Protein AF-A0A399ICL4-F1 (afdb_monomer_lite)

Foldseek 3Di:
DDDPPPPDPDPDPPQFPDDLLQDKDAAPLCLCPPFAADFLVNVCVLQNFLPDPQLVVQWDAQQDLDLGTATAGQLLSLLSNQLLVVCCVPPVPQSNFKDWPHQADFDADDPDPGTDLSSSSQKTFIDGSNDAFDPFPSIGRNSLNVSSNSLVQLQKGAQSNDADDWDDDPNDTGGPRRGSRMIGHTPLLSVLCVVVVNSRDHDHDDPPSRGRPPPPPPPPPPPPPDDPPDDDDDDDDDDDPDDDDDPPDPDPDDDDDDDDDDDDD

Structure (mmCIF, N/CA/C/O backbone):
data_AF-A0A399ICL4-F1
#
_entry.id   AF-A0A399ICL4-F1
#
loop_
_atom_site.group_PDB
_atom_site.id
_atom_site.type_symbol
_atom_site.label_atom_id
_atom_site.label_alt_id
_atom_site.label_comp_id
_atom_site.label_asym_id
_atom_site.label_entity_id
_atom_site.label_seq_id
_atom_site.pdbx_PDB_ins_code
_atom_site.Cartn_x
_atom_site.Cartn_y
_atom_site.Cartn_z
_atom_site.occupancy
_atom_site.B_iso_or_equiv
_atom_site.auth_seq_id
_atom_site.auth_comp_id
_atom_site.auth_asym_id
_atom_site.auth_atom_id
_atom_site.pdbx_PDB_model_num
ATOM 1 N N . MET A 1 1 ? 13.751 48.075 29.079 1.00 43.97 1 MET A N 1
ATOM 2 C CA . MET A 1 1 ? 14.443 46.770 29.183 1.00 43.97 1 MET A CA 1
ATOM 3 C C . MET A 1 1 ? 13.570 45.730 28.510 1.00 43.97 1 MET A C 1
ATOM 5 O O . MET A 1 1 ? 12.607 45.259 29.100 1.00 43.97 1 MET A O 1
ATOM 9 N N . GLU A 1 2 ? 13.844 45.467 27.240 1.00 40.84 2 GLU A N 1
ATOM 10 C CA . GLU A 1 2 ? 13.031 44.610 26.380 1.00 40.84 2 GLU A CA 1
ATOM 11 C C . GLU A 1 2 ? 13.543 43.170 26.495 1.00 40.84 2 GLU A C 1
ATOM 13 O O . GLU A 1 2 ? 14.713 42.894 26.239 1.00 40.84 2 GLU A O 1
ATOM 18 N N . ARG A 1 3 ? 12.700 42.258 26.994 1.00 44.81 3 ARG A N 1
ATOM 19 C CA . ARG A 1 3 ? 13.047 40.838 27.130 1.00 44.81 3 ARG A CA 1
ATOM 20 C C . ARG A 1 3 ? 12.838 40.154 25.785 1.00 44.81 3 ARG A C 1
ATOM 22 O O . ARG A 1 3 ? 11.722 39.762 25.454 1.00 44.81 3 ARG A O 1
ATOM 29 N N . THR A 1 4 ? 13.920 39.969 25.040 1.00 47.41 4 THR A N 1
ATOM 30 C CA . THR A 1 4 ? 13.951 39.129 23.842 1.00 47.41 4 THR A CA 1
ATOM 31 C C . THR A 1 4 ? 13.579 37.694 24.230 1.00 47.41 4 THR A C 1
ATOM 33 O O . THR A 1 4 ? 14.343 37.000 24.904 1.00 47.41 4 THR A O 1
ATOM 36 N N . ARG A 1 5 ? 12.382 37.234 23.844 1.00 54.84 5 ARG A N 1
ATOM 37 C CA . ARG A 1 5 ? 12.021 35.812 23.918 1.00 54.84 5 ARG A CA 1
ATOM 38 C C . ARG A 1 5 ? 12.867 35.065 22.893 1.00 54.84 5 ARG A C 1
ATOM 40 O O . ARG A 1 5 ? 12.607 35.142 21.698 1.00 54.84 5 ARG A O 1
ATOM 47 N N . ILE A 1 6 ? 13.866 34.333 23.375 1.00 52.41 6 ILE A N 1
ATOM 48 C CA . ILE A 1 6 ? 14.569 33.327 22.583 1.00 52.41 6 ILE A CA 1
ATOM 49 C C . ILE A 1 6 ? 13.566 32.205 22.310 1.00 52.41 6 ILE A C 1
ATOM 51 O O . ILE A 1 6 ? 13.266 31.394 23.187 1.00 52.41 6 ILE A O 1
ATOM 55 N N . VAL A 1 7 ? 13.005 32.188 21.104 1.00 53.09 7 VAL A N 1
ATOM 56 C CA . VAL A 1 7 ? 12.249 31.041 20.600 1.00 53.09 7 VAL A CA 1
ATOM 57 C C . VAL A 1 7 ? 13.288 29.973 20.267 1.00 53.09 7 VAL A C 1
ATOM 59 O O . VAL A 1 7 ? 14.043 30.121 19.309 1.00 53.09 7 VAL A O 1
ATOM 62 N N . ARG A 1 8 ? 13.396 28.932 21.101 1.00 49.88 8 ARG A N 1
ATOM 63 C CA . ARG A 1 8 ? 14.217 27.763 20.762 1.00 49.88 8 ARG A CA 1
ATOM 64 C C . ARG A 1 8 ? 13.593 27.086 19.534 1.00 49.88 8 ARG A C 1
ATOM 66 O O . ARG A 1 8 ? 12.376 26.888 19.549 1.00 49.88 8 ARG A O 1
ATOM 73 N N . PRO A 1 9 ? 14.375 26.729 18.502 1.00 51.12 9 PRO A N 1
ATOM 74 C CA . PRO A 1 9 ? 13.881 25.884 17.425 1.00 51.12 9 PRO A CA 1
ATOM 75 C C . PRO A 1 9 ? 13.349 24.582 18.029 1.00 51.12 9 PRO A C 1
ATOM 77 O O . PRO A 1 9 ? 14.007 23.986 18.883 1.00 51.12 9 PRO A O 1
ATOM 80 N N . LEU A 1 10 ? 12.151 24.168 17.623 1.00 48.88 10 LEU A N 1
ATOM 81 C CA . LEU A 1 10 ? 11.674 22.816 17.891 1.00 48.88 10 LEU A CA 1
ATOM 82 C C . LEU A 1 10 ? 12.638 21.874 17.161 1.00 48.88 10 LEU A C 1
ATOM 84 O O . LEU A 1 10 ? 12.725 21.941 15.937 1.00 48.88 10 LEU A O 1
ATOM 88 N N . GLU A 1 11 ? 13.404 21.063 17.895 1.00 46.88 11 GLU A N 1
ATOM 89 C CA . GLU A 1 11 ? 14.187 19.986 17.288 1.00 46.88 11 GLU A CA 1
ATOM 90 C C . GLU A 1 11 ? 13.222 19.094 16.506 1.00 46.88 11 GLU A C 1
ATOM 92 O O . GLU A 1 11 ? 12.320 18.480 17.083 1.00 46.88 11 GLU A O 1
ATOM 97 N N . GLU A 1 12 ? 13.384 19.047 15.182 1.00 53.31 12 GLU A N 1
ATOM 98 C CA . GLU A 1 12 ? 12.756 18.001 14.389 1.00 53.31 12 GLU A CA 1
ATOM 99 C C . GLU A 1 12 ? 13.241 16.656 14.945 1.00 53.31 12 GLU A C 1
ATOM 101 O O . GLU A 1 12 ? 14.452 16.475 15.116 1.00 53.31 12 GLU A O 1
ATOM 106 N N . PRO A 1 13 ? 12.338 15.712 15.263 1.00 54.34 13 PRO A N 1
ATOM 107 C CA . PRO A 1 13 ? 12.756 14.411 15.753 1.00 54.34 13 PRO A CA 1
ATOM 108 C C . PRO A 1 13 ? 13.691 13.778 14.720 1.00 54.34 13 PRO A C 1
ATOM 110 O O . PRO A 1 13 ? 13.308 13.576 13.565 1.00 54.34 13 PRO A O 1
ATOM 113 N N . GLN A 1 14 ? 14.932 13.495 15.133 1.00 53.81 14 GLN A N 1
ATOM 114 C CA . GLN A 1 14 ? 15.906 12.814 14.287 1.00 53.81 14 GLN A CA 1
ATOM 115 C C . GLN A 1 14 ? 15.281 11.530 13.741 1.00 53.81 14 GLN A C 1
ATOM 117 O O . GLN A 1 14 ? 14.678 10.755 14.489 1.00 53.81 14 GLN A O 1
ATOM 122 N N . ALA A 1 15 ? 15.419 11.314 12.429 1.00 58.03 15 ALA A N 1
ATOM 123 C CA . ALA A 1 15 ? 14.984 10.075 11.803 1.00 58.03 15 ALA A CA 1
ATOM 124 C C . ALA A 1 15 ? 15.575 8.886 12.582 1.00 58.03 15 ALA A C 1
ATOM 126 O O . ALA A 1 15 ? 16.759 8.932 12.936 1.00 58.03 15 ALA A O 1
ATOM 127 N N . PRO A 1 16 ? 14.780 7.843 12.876 1.00 64.75 16 PRO A N 1
ATOM 128 C CA . PRO A 1 16 ? 15.287 6.689 13.602 1.00 64.75 16 PRO A CA 1
ATOM 129 C C . PRO A 1 16 ? 16.512 6.128 12.876 1.00 64.75 16 PRO A C 1
ATOM 131 O O . PRO A 1 16 ? 16.547 6.065 11.645 1.00 64.75 16 PRO A O 1
ATOM 134 N N . ALA A 1 17 ? 17.531 5.733 13.640 1.00 80.38 17 ALA A N 1
ATOM 135 C CA . ALA A 1 17 ? 18.711 5.102 13.068 1.00 80.38 17 ALA A CA 1
ATOM 136 C C . ALA A 1 17 ? 18.296 3.885 12.222 1.00 80.38 17 ALA A C 1
ATOM 138 O O . ALA A 1 17 ? 17.437 3.092 12.633 1.00 80.38 17 ALA A O 1
ATOM 139 N N . LYS A 1 18 ? 18.920 3.746 11.044 1.00 87.12 18 LYS A N 1
ATOM 140 C CA . LYS A 1 18 ? 18.673 2.625 10.129 1.00 87.12 18 LYS A CA 1
ATOM 141 C C . LYS A 1 18 ? 18.812 1.297 10.871 1.00 87.12 18 LYS A C 1
ATOM 143 O O . LYS A 1 18 ? 19.756 1.099 11.633 1.00 87.12 18 LYS A O 1
ATOM 148 N N . SER A 1 19 ? 17.889 0.383 10.611 1.00 92.38 19 SER A N 1
ATOM 149 C CA . SER A 1 19 ? 17.899 -0.980 11.143 1.00 92.38 19 SER A CA 1
ATOM 150 C C . SER A 1 19 ? 18.002 -2.034 10.058 1.00 92.38 19 SER A C 1
ATOM 152 O O . SER A 1 19 ? 17.981 -1.717 8.870 1.00 92.38 19 SER A O 1
ATOM 154 N N . LYS A 1 20 ? 17.992 -3.304 10.482 1.00 95.88 20 LYS A N 1
ATOM 155 C CA . LYS A 1 20 ? 17.847 -4.462 9.592 1.00 95.88 20 LYS A CA 1
ATOM 156 C C . LYS A 1 20 ? 16.659 -4.340 8.630 1.00 95.88 20 LYS A C 1
ATOM 158 O O . LYS A 1 20 ? 16.715 -4.847 7.520 1.00 95.88 20 LYS A O 1
ATOM 163 N N . TYR A 1 21 ? 15.578 -3.648 9.013 1.00 96.88 21 TYR A N 1
ATOM 164 C CA . TYR A 1 21 ? 14.407 -3.502 8.141 1.00 96.88 21 TYR A CA 1
ATOM 165 C C . TYR A 1 21 ? 14.647 -2.563 6.953 1.00 96.88 21 TYR A C 1
ATOM 167 O O . TYR A 1 21 ? 13.868 -2.595 6.001 1.00 96.88 21 TYR A O 1
ATOM 175 N N . SER A 1 22 ? 15.712 -1.761 7.004 1.00 95.75 22 SER A N 1
ATOM 176 C CA . SER A 1 22 ? 16.161 -0.888 5.919 1.00 95.75 22 SER A CA 1
ATOM 177 C C . SER A 1 22 ? 17.197 -1.551 4.998 1.00 95.75 22 SER A C 1
ATOM 179 O O . SER A 1 22 ? 17.727 -0.898 4.099 1.00 95.75 22 SER A O 1
ATOM 181 N N . GLU A 1 23 ? 17.526 -2.826 5.213 1.00 95.50 23 GLU A N 1
ATOM 182 C CA . GLU A 1 23 ? 18.404 -3.580 4.318 1.00 95.50 23 GLU A CA 1
ATOM 183 C C . GLU A 1 23 ? 17.667 -3.955 3.030 1.00 95.50 23 GLU A C 1
ATOM 185 O O . GLU A 1 23 ? 16.487 -4.302 3.060 1.00 95.50 23 GLU A O 1
ATOM 190 N N . LEU A 1 24 ? 18.364 -3.893 1.894 1.00 95.25 24 LEU A N 1
ATOM 191 C CA . LEU A 1 24 ? 17.805 -4.277 0.600 1.00 95.25 24 LEU A CA 1
ATOM 192 C C . LEU A 1 24 ? 17.853 -5.795 0.428 1.00 95.25 24 LEU A C 1
ATOM 194 O O . LEU A 1 24 ? 18.925 -6.398 0.473 1.00 95.25 24 LEU A O 1
ATOM 198 N N . VAL A 1 25 ? 16.702 -6.394 0.144 1.00 95.62 25 VAL A N 1
ATOM 199 C CA . VAL A 1 25 ? 16.561 -7.824 -0.150 1.00 95.62 25 VAL A CA 1
ATOM 200 C C . VAL A 1 25 ? 15.820 -8.021 -1.467 1.00 95.62 25 VAL A C 1
ATOM 202 O O . VAL A 1 25 ? 15.141 -7.112 -1.944 1.00 95.62 25 VAL A O 1
ATOM 205 N N . ASP A 1 26 ? 15.964 -9.195 -2.076 1.00 93.25 26 ASP A N 1
ATOM 206 C CA . ASP A 1 26 ? 15.297 -9.486 -3.345 1.00 93.25 26 ASP A CA 1
ATOM 207 C C . ASP A 1 26 ? 13.771 -9.500 -3.179 1.00 93.25 26 ASP A C 1
ATOM 209 O O . ASP A 1 26 ? 13.231 -9.893 -2.144 1.00 93.25 26 ASP A O 1
ATOM 213 N N . ILE A 1 27 ? 13.070 -9.038 -4.209 1.00 91.31 27 ILE A N 1
ATOM 214 C CA . ILE A 1 27 ? 11.608 -8.999 -4.227 1.00 91.31 27 ILE A CA 1
ATOM 215 C C . ILE A 1 27 ? 11.050 -10.383 -4.562 1.00 91.31 27 ILE A C 1
ATOM 217 O O . ILE A 1 27 ? 11.389 -10.959 -5.600 1.00 91.31 27 ILE A O 1
ATOM 221 N N . ASP A 1 28 ? 10.088 -10.863 -3.770 1.00 86.75 28 ASP A N 1
ATOM 222 C CA . ASP A 1 28 ? 9.237 -11.976 -4.195 1.00 86.75 28 ASP A CA 1
ATOM 223 C C . ASP A 1 28 ? 8.270 -11.509 -5.296 1.00 86.75 28 ASP A C 1
ATOM 225 O O . ASP A 1 28 ? 7.218 -10.914 -5.045 1.00 86.75 28 ASP A O 1
ATOM 229 N N . LYS A 1 29 ? 8.615 -11.798 -6.553 1.00 84.69 29 LYS A N 1
ATOM 230 C CA . LYS A 1 29 ? 7.806 -11.420 -7.722 1.00 84.69 29 LYS A CA 1
ATOM 231 C C . LYS A 1 29 ? 6.469 -12.172 -7.806 1.00 84.69 29 LYS A C 1
ATOM 233 O O . LYS A 1 29 ? 5.616 -11.791 -8.603 1.00 84.69 29 LYS A O 1
ATOM 238 N N . THR A 1 30 ? 6.246 -13.196 -6.980 1.00 87.88 30 THR A N 1
ATOM 239 C CA . THR A 1 30 ? 4.958 -13.900 -6.889 1.00 87.88 30 THR A CA 1
ATOM 240 C C . THR A 1 30 ? 3.976 -13.240 -5.919 1.00 87.88 30 THR A C 1
ATOM 242 O O . THR A 1 30 ? 2.808 -13.631 -5.898 1.00 87.88 30 THR A O 1
ATOM 245 N N . SER A 1 31 ? 4.391 -12.186 -5.202 1.00 89.75 31 SER A N 1
ATOM 246 C CA . SER A 1 31 ? 3.594 -11.489 -4.174 1.00 89.75 31 SER A CA 1
ATOM 247 C C . SER A 1 31 ? 2.226 -10.986 -4.642 1.00 89.75 31 SER A C 1
ATOM 249 O O . SER A 1 31 ? 1.333 -10.796 -3.829 1.00 89.75 31 SER A O 1
ATOM 251 N N . ASN A 1 32 ? 2.033 -10.774 -5.946 1.00 93.69 32 ASN A N 1
ATOM 252 C CA . ASN A 1 32 ? 0.769 -10.304 -6.521 1.00 93.69 32 ASN A CA 1
ATOM 253 C C . ASN A 1 32 ? -0.155 -11.433 -7.016 1.00 93.69 32 ASN A C 1
ATOM 255 O O . ASN A 1 32 ? -1.210 -11.164 -7.596 1.00 93.69 32 ASN A O 1
ATOM 259 N N . SER A 1 33 ? 0.215 -12.699 -6.810 1.00 92.44 33 SER A N 1
ATOM 260 C CA . SER A 1 33 ? -0.541 -13.855 -7.303 1.00 92.44 33 SER A CA 1
ATOM 261 C C . SER A 1 33 ? -2.007 -13.808 -6.861 1.00 92.44 33 SER A C 1
ATOM 263 O O . SER A 1 33 ? -2.320 -13.646 -5.684 1.00 92.44 33 SER A O 1
ATOM 265 N N . GLY A 1 34 ? -2.928 -13.946 -7.818 1.00 92.00 34 GLY A N 1
ATOM 266 C CA . GLY A 1 34 ? -4.376 -13.932 -7.570 1.00 92.00 34 GLY A CA 1
ATOM 267 C C . GLY A 1 34 ? -5.022 -12.542 -7.484 1.00 92.00 34 GLY A C 1
ATOM 268 O O . GLY A 1 34 ? -6.249 -12.450 -7.566 1.00 92.00 34 GLY A O 1
ATOM 269 N N . LEU A 1 35 ? -4.239 -11.463 -7.400 1.00 93.88 35 LEU A N 1
ATOM 270 C CA . LEU A 1 35 ? -4.734 -10.089 -7.472 1.00 93.88 35 LEU A CA 1
ATOM 271 C C . LEU A 1 35 ? -4.499 -9.497 -8.864 1.00 93.88 35 LEU A C 1
ATOM 273 O O . LEU A 1 35 ? -3.597 -9.896 -9.599 1.00 93.88 35 LEU A O 1
ATOM 277 N N . LYS A 1 36 ? -5.337 -8.533 -9.247 1.00 94.38 36 LYS A N 1
ATOM 278 C CA . LYS A 1 36 ? -5.193 -7.783 -10.500 1.00 94.38 36 LYS A CA 1
ATOM 279 C C . LYS A 1 36 ? -4.990 -6.303 -10.202 1.00 94.38 36 LYS A C 1
ATOM 281 O O . LYS A 1 36 ? -5.736 -5.739 -9.399 1.00 94.38 36 LYS A O 1
ATOM 286 N N . ASN A 1 37 ? -4.054 -5.675 -10.913 1.00 93.31 37 ASN A N 1
ATOM 287 C CA . ASN A 1 37 ? -3.904 -4.220 -10.943 1.00 93.31 37 ASN A CA 1
ATOM 288 C C . ASN A 1 37 ? -5.223 -3.544 -11.374 1.00 93.31 37 ASN A C 1
ATOM 290 O O . ASN A 1 37 ? -5.958 -4.052 -12.236 1.00 93.31 37 ASN A O 1
ATOM 294 N N . ALA A 1 38 ? -5.534 -2.409 -10.749 1.00 94.62 38 ALA A N 1
ATOM 295 C CA . ALA A 1 38 ? -6.686 -1.582 -11.080 1.00 94.62 38 ALA A CA 1
ATOM 296 C C . ALA A 1 38 ? -6.241 -0.387 -11.940 1.00 94.62 38 ALA A C 1
ATOM 298 O O . ALA A 1 38 ? -5.742 0.594 -11.396 1.00 94.62 38 ALA A O 1
ATOM 299 N N . PRO A 1 39 ? -6.458 -0.395 -13.268 1.00 93.00 39 PRO A N 1
ATOM 300 C CA . PRO A 1 39 ? -6.055 0.741 -14.085 1.00 93.00 39 PRO A CA 1
ATOM 301 C C . PRO A 1 39 ? -6.859 1.988 -13.697 1.00 93.00 39 PRO A C 1
ATOM 303 O O . PRO A 1 39 ? -8.060 1.905 -13.428 1.00 93.00 39 PRO A O 1
ATOM 306 N N . ALA A 1 40 ? -6.234 3.165 -13.741 1.00 93.56 40 ALA A N 1
ATOM 307 C CA . ALA A 1 40 ? -6.880 4.424 -13.359 1.00 93.56 40 ALA A CA 1
ATOM 308 C C . ALA A 1 40 ? -8.191 4.693 -14.123 1.00 93.56 40 ALA A C 1
ATOM 310 O O . ALA A 1 40 ? -9.144 5.222 -13.559 1.00 93.56 40 ALA A O 1
ATOM 311 N N . SER A 1 41 ? -8.287 4.266 -15.387 1.00 95.12 41 SER A N 1
ATOM 312 C CA . SER A 1 41 ? -9.515 4.370 -16.187 1.00 95.12 41 SER A CA 1
ATOM 313 C C . SER A 1 41 ? -10.677 3.543 -15.624 1.00 95.12 41 SER A C 1
ATOM 315 O O . SER A 1 41 ? -11.832 3.952 -15.729 1.00 95.12 41 SER A O 1
ATOM 317 N N . PHE A 1 42 ? -10.393 2.395 -15.003 1.00 96.44 42 PHE A N 1
ATOM 318 C CA . PHE A 1 42 ? -11.390 1.602 -14.288 1.00 96.44 42 PHE A CA 1
ATOM 319 C C . PHE A 1 42 ? -11.838 2.322 -13.014 1.00 96.44 42 PHE A C 1
ATOM 321 O O . PHE A 1 42 ? -13.039 2.472 -12.804 1.00 96.44 42 PHE A O 1
ATOM 328 N N . VAL A 1 43 ? -10.893 2.824 -12.212 1.00 96.69 43 VAL A N 1
ATOM 329 C CA . VAL A 1 43 ? -11.198 3.559 -10.972 1.00 96.69 43 VAL A CA 1
ATOM 330 C C . VAL A 1 43 ? -12.018 4.813 -11.269 1.00 96.69 43 VAL A C 1
ATOM 332 O O . VAL A 1 43 ? -13.009 5.071 -10.597 1.00 96.69 43 VAL A O 1
ATOM 335 N N . HIS A 1 44 ? -11.679 5.542 -12.330 1.00 95.38 44 HIS A N 1
ATOM 336 C CA . HIS A 1 44 ? -12.426 6.718 -12.758 1.00 95.38 44 HIS A CA 1
ATOM 337 C C . HIS A 1 44 ? -13.866 6.381 -13.170 1.00 95.38 44 HIS A C 1
ATOM 339 O O . HIS A 1 44 ? -14.783 7.133 -12.857 1.00 95.38 44 HIS A O 1
ATOM 345 N N . LYS A 1 45 ? -14.102 5.254 -13.856 1.00 96.50 45 LYS A N 1
ATOM 346 C CA . LYS A 1 45 ? -15.469 4.793 -14.166 1.00 96.50 45 LYS A CA 1
ATOM 347 C C . LYS A 1 45 ? -16.231 4.377 -12.908 1.00 96.50 45 LYS A C 1
ATOM 349 O O . LYS A 1 45 ? -17.433 4.592 -12.831 1.00 96.50 45 LYS A O 1
ATOM 354 N N . LEU A 1 46 ? -15.531 3.779 -11.946 1.00 96.19 46 LEU A N 1
ATOM 355 C CA . LEU A 1 46 ? -16.121 3.252 -10.722 1.00 96.19 46 LEU A CA 1
ATOM 356 C C . LEU A 1 46 ? -16.452 4.344 -9.701 1.00 96.19 46 LEU A C 1
ATOM 358 O O . LEU A 1 46 ? -17.481 4.258 -9.047 1.00 96.19 46 LEU A O 1
ATOM 362 N N . LEU A 1 47 ? -15.578 5.331 -9.514 1.00 95.06 47 LEU A N 1
ATOM 363 C CA . LEU A 1 47 ? -15.678 6.339 -8.452 1.00 95.06 47 LEU A CA 1
ATOM 364 C C . LEU A 1 47 ? -15.958 7.752 -8.975 1.00 95.06 47 LEU A C 1
ATOM 366 O O . LEU A 1 47 ? -16.340 8.616 -8.194 1.00 95.06 47 LEU A O 1
ATOM 370 N N . GLY A 1 48 ? -15.758 7.995 -10.270 1.00 95.06 48 GLY A N 1
ATOM 371 C CA . GLY A 1 48 ? -15.726 9.337 -10.841 1.00 95.06 48 GLY A CA 1
ATOM 372 C C . GLY A 1 48 ? -14.366 10.033 -10.668 1.00 95.06 48 GLY A C 1
ATOM 373 O O . GLY A 1 48 ? -13.388 9.416 -10.220 1.00 95.06 48 GLY A O 1
ATOM 374 N N . PRO A 1 49 ? -14.280 11.326 -11.034 1.00 94.31 49 PRO A N 1
ATOM 375 C CA . PRO A 1 49 ? -13.056 12.112 -10.907 1.00 94.31 49 PRO A CA 1
ATOM 376 C C . PRO A 1 49 ? -12.583 12.208 -9.446 1.00 94.31 49 PRO A C 1
ATOM 378 O O . PRO A 1 49 ? -13.411 12.396 -8.551 1.00 94.31 49 PRO A O 1
ATOM 381 N N . PRO A 1 50 ? -11.266 12.163 -9.171 1.00 93.31 50 PRO A N 1
ATOM 382 C CA . PRO A 1 50 ? -10.729 12.180 -7.803 1.00 93.31 50 PRO A CA 1
ATOM 383 C C . PRO A 1 50 ? -10.990 13.492 -7.041 1.00 93.31 50 PRO A C 1
ATOM 385 O O . PRO A 1 50 ? -10.902 13.532 -5.812 1.00 93.31 50 PRO A O 1
ATOM 388 N N . THR A 1 51 ? -11.292 14.569 -7.768 1.00 92.94 51 THR A N 1
ATOM 389 C CA . THR A 1 51 ? -11.631 15.901 -7.246 1.00 92.94 51 THR A CA 1
ATOM 390 C C . THR A 1 51 ? -13.136 16.164 -7.200 1.00 92.94 51 THR A C 1
ATOM 392 O O . THR A 1 51 ? -13.548 17.248 -6.795 1.00 92.94 51 THR A O 1
ATOM 395 N N . SER A 1 52 ? -13.961 15.198 -7.615 1.00 94.44 52 SER A N 1
ATOM 396 C CA . SER A 1 52 ? -15.417 15.324 -7.540 1.00 94.44 52 SER A CA 1
ATOM 397 C C . SER A 1 52 ? -15.879 15.467 -6.089 1.00 94.44 52 SER A C 1
ATOM 399 O O . SER A 1 52 ? -15.256 14.940 -5.158 1.00 94.44 52 SER A O 1
ATOM 401 N N . LYS A 1 53 ? -16.993 16.176 -5.885 1.00 94.88 53 LYS A N 1
ATOM 402 C CA . LYS A 1 53 ? -17.573 16.380 -4.552 1.00 94.88 53 LYS A CA 1
ATOM 403 C C . LYS A 1 53 ? -17.938 15.041 -3.909 1.00 94.88 53 LYS A C 1
ATOM 405 O O . LYS A 1 53 ? -17.788 14.875 -2.704 1.00 94.88 53 LYS A O 1
ATOM 410 N N . GLU A 1 54 ? -18.366 14.079 -4.716 1.00 93.38 54 GLU A N 1
ATOM 411 C CA . GLU A 1 54 ? -18.710 12.720 -4.319 1.00 93.38 54 GLU A CA 1
ATOM 412 C C . GLU A 1 54 ? -17.500 12.000 -3.705 1.00 93.38 54 GLU A C 1
ATOM 414 O O . GLU A 1 54 ? -17.591 11.501 -2.582 1.00 93.38 54 GLU A O 1
ATOM 419 N N . VAL A 1 55 ? -16.349 12.005 -4.389 1.00 94.38 55 VAL A N 1
ATOM 420 C CA . VAL A 1 55 ? -15.113 11.378 -3.886 1.00 94.38 55 VAL A CA 1
ATOM 421 C C . VAL A 1 55 ? -14.567 12.119 -2.665 1.00 94.38 55 VAL A C 1
ATOM 423 O O . VAL A 1 55 ? -14.183 11.484 -1.681 1.00 94.38 55 VAL A O 1
ATOM 426 N N . LEU A 1 56 ? -14.569 13.454 -2.682 1.00 94.75 56 LEU A N 1
ATOM 427 C CA . LEU A 1 56 ? -14.113 14.261 -1.545 1.00 94.75 56 LEU A CA 1
ATOM 428 C C . LEU A 1 56 ? -14.976 14.032 -0.300 1.00 94.75 56 LEU A C 1
ATOM 430 O O . LEU A 1 56 ? -14.444 13.882 0.795 1.00 94.75 56 LEU A O 1
ATOM 434 N N . ASN A 1 57 ? -16.295 13.907 -0.460 1.00 95.00 57 ASN A N 1
ATOM 435 C CA . ASN A 1 57 ? -17.196 13.582 0.643 1.00 95.00 57 ASN A CA 1
ATOM 436 C C . ASN A 1 57 ? -16.892 12.210 1.259 1.00 95.00 57 ASN A C 1
ATOM 438 O O . ASN A 1 57 ? -17.119 12.022 2.454 1.00 95.00 57 ASN A O 1
ATOM 442 N N . LEU A 1 58 ? -16.397 11.260 0.469 1.00 95.44 58 LEU A N 1
ATOM 443 C CA . LEU A 1 58 ? -16.027 9.912 0.910 1.00 95.44 58 LEU A CA 1
ATOM 444 C C . LEU A 1 58 ? -14.560 9.798 1.351 1.00 95.44 58 LEU A C 1
ATOM 446 O O . LEU A 1 58 ? -14.121 8.714 1.742 1.00 95.44 58 LEU A O 1
ATOM 450 N N . THR A 1 59 ? -13.813 10.901 1.312 1.00 95.50 59 THR A N 1
ATOM 451 C CA . THR A 1 59 ? -12.439 10.970 1.801 1.00 95.50 59 THR A CA 1
ATOM 452 C C . THR A 1 59 ? -12.447 11.281 3.298 1.00 95.50 59 THR A C 1
ATOM 454 O O . THR A 1 59 ? -13.021 12.273 3.743 1.00 95.50 59 THR A O 1
ATOM 457 N N . HIS A 1 60 ? -11.802 10.424 4.083 1.00 94.81 60 HIS A N 1
ATOM 458 C CA . HIS A 1 60 ? -11.438 10.691 5.463 1.00 94.81 60 HIS A CA 1
ATOM 459 C C . HIS A 1 60 ? -10.070 11.369 5.474 1.00 94.81 60 HIS A C 1
ATOM 461 O O . HIS A 1 60 ? -9.054 10.740 5.182 1.00 94.81 60 HIS A O 1
ATOM 467 N N . PHE A 1 61 ? -10.055 12.655 5.813 1.00 94.94 61 PHE A N 1
ATOM 468 C CA . PHE A 1 61 ? -8.820 13.412 5.994 1.00 94.94 61 PHE A CA 1
ATOM 469 C C . PHE A 1 61 ? -8.223 13.122 7.371 1.00 94.94 61 PHE A C 1
ATOM 471 O O . PHE A 1 61 ? -8.969 13.013 8.347 1.00 94.94 61 PHE A O 1
ATOM 478 N N . SER A 1 62 ? -6.903 12.962 7.436 1.00 96.31 62 SER A N 1
ATOM 479 C CA . SER A 1 62 ? -6.128 12.648 8.638 1.00 96.31 62 SER A CA 1
ATOM 480 C C . SER A 1 62 ? -6.695 11.472 9.449 1.00 96.31 62 SER A C 1
ATOM 482 O O . SER A 1 62 ? -6.811 11.536 10.673 1.00 96.31 62 SER A O 1
ATOM 484 N N . ALA A 1 63 ? -7.072 10.391 8.768 1.00 96.44 63 ALA A N 1
ATOM 485 C CA . ALA A 1 63 ? -7.512 9.157 9.399 1.00 96.44 63 ALA A CA 1
ATOM 486 C C . ALA A 1 63 ? -6.353 8.482 10.141 1.00 96.44 63 ALA A C 1
ATOM 488 O O . ALA A 1 63 ? -5.343 8.151 9.522 1.00 96.44 63 ALA A O 1
ATOM 489 N N . ASP A 1 64 ? -6.526 8.212 11.432 1.00 96.94 64 ASP A N 1
ATOM 490 C CA . ASP A 1 64 ? -5.583 7.405 12.207 1.00 96.94 64 ASP A CA 1
ATOM 491 C C . ASP A 1 64 ? -5.648 5.939 11.756 1.00 96.94 64 ASP A C 1
ATOM 493 O O . ASP A 1 64 ? -6.712 5.300 11.794 1.00 96.94 64 ASP A O 1
ATOM 497 N N . VAL A 1 65 ? -4.511 5.411 11.304 1.00 96.81 65 VAL A N 1
ATOM 498 C CA . VAL A 1 65 ? -4.341 4.008 10.902 1.00 96.81 65 VAL A CA 1
ATOM 499 C C . VAL A 1 65 ? -3.319 3.272 11.768 1.00 96.81 65 VAL A C 1
ATOM 501 O O . VAL A 1 65 ? -2.926 2.157 11.435 1.00 96.81 65 VAL A O 1
ATOM 504 N N . GLY A 1 66 ? -2.915 3.863 12.892 1.00 96.56 66 GLY A N 1
ATOM 505 C CA . GLY A 1 66 ? -2.012 3.285 13.872 1.00 96.56 66 GLY A CA 1
ATOM 506 C C . GLY A 1 66 ? -0.685 4.043 13.969 1.00 96.56 66 GLY A C 1
ATOM 507 O O . GLY A 1 66 ? -0.539 4.881 14.854 1.00 96.56 66 GLY A O 1
ATOM 508 N N . PRO A 1 67 ? 0.330 3.723 13.146 1.00 96.25 67 PRO A N 1
ATOM 509 C CA . PRO A 1 67 ? 1.655 4.335 13.266 1.00 96.25 67 PRO A CA 1
ATOM 510 C C . PRO A 1 67 ? 1.726 5.746 12.655 1.00 96.25 67 PRO A C 1
ATOM 512 O O . PRO A 1 67 ? 2.692 6.469 12.883 1.00 96.25 67 PRO A O 1
ATOM 515 N N . PHE A 1 68 ? 0.722 6.141 11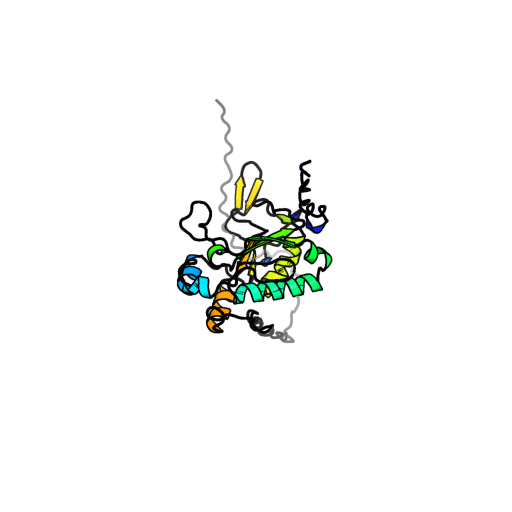.871 1.00 97.31 68 PHE A N 1
ATOM 516 C CA . PHE A 1 68 ? 0.622 7.445 11.218 1.00 97.31 68 PHE A CA 1
ATOM 517 C C . PHE A 1 68 ? -0.830 7.739 10.810 1.00 97.31 68 PHE A C 1
ATOM 519 O O . PHE A 1 68 ? -1.696 6.863 10.869 1.00 97.31 68 PHE A O 1
ATOM 526 N N . ASN A 1 69 ? -1.077 8.971 10.356 1.00 97.81 69 ASN A N 1
ATOM 527 C CA . ASN A 1 69 ? -2.363 9.407 9.812 1.00 97.81 69 ASN A CA 1
ATOM 528 C C . ASN A 1 69 ? -2.334 9.431 8.280 1.00 97.81 69 ASN A C 1
ATOM 530 O O . ASN A 1 69 ? -1.298 9.713 7.685 1.00 97.81 69 ASN A O 1
ATOM 534 N N . VAL A 1 70 ? -3.476 9.200 7.632 1.00 97.38 70 VAL A N 1
ATOM 535 C CA . VAL A 1 70 ? -3.596 9.220 6.166 1.00 97.38 70 VAL A CA 1
ATOM 536 C C . VAL A 1 70 ? -4.832 9.971 5.687 1.00 97.38 70 VAL A C 1
ATOM 538 O O . VAL A 1 70 ? -5.888 9.924 6.309 1.00 97.38 70 VAL A O 1
ATOM 541 N N . ASP A 1 71 ? -4.724 10.592 4.518 1.00 97.62 71 ASP A N 1
ATOM 542 C CA . ASP A 1 71 ? -5.884 11.018 3.738 1.00 97.62 71 ASP A CA 1
ATOM 543 C C . ASP A 1 71 ? -6.265 9.883 2.784 1.00 97.62 71 ASP A C 1
ATOM 545 O O . ASP A 1 71 ? -5.439 9.454 1.975 1.00 97.62 71 ASP A O 1
ATOM 549 N N . ALA A 1 72 ? -7.492 9.371 2.879 1.00 97.00 72 ALA A N 1
ATOM 550 C CA . ALA A 1 72 ? -7.906 8.168 2.151 1.00 97.00 72 ALA A CA 1
ATOM 551 C C . ALA A 1 72 ? -9.425 8.064 2.001 1.00 97.00 72 ALA A C 1
ATOM 553 O O . ALA A 1 72 ? -10.161 8.680 2.765 1.00 97.00 72 ALA A O 1
ATOM 554 N N . LEU A 1 73 ? -9.927 7.225 1.086 1.00 96.62 73 LEU A N 1
ATOM 555 C CA . LEU A 1 73 ? -11.334 6.806 1.184 1.00 96.62 73 LEU A CA 1
ATOM 556 C C . LEU A 1 73 ? -11.571 6.108 2.524 1.00 96.62 73 LEU A C 1
ATOM 558 O O . LEU A 1 73 ? -10.719 5.333 2.957 1.00 96.62 73 LEU A O 1
ATOM 562 N N . TYR A 1 74 ? -12.745 6.297 3.138 1.00 96.38 74 TYR A N 1
ATOM 563 C CA . TYR A 1 74 ? -13.075 5.644 4.417 1.00 96.38 74 TYR A CA 1
ATOM 564 C C . TYR A 1 74 ? -12.778 4.140 4.399 1.00 96.38 74 TYR A C 1
ATOM 566 O O . TYR A 1 74 ? -12.104 3.626 5.287 1.00 96.38 74 TYR A O 1
ATOM 574 N N . VAL A 1 75 ? -13.231 3.427 3.370 1.00 96.50 75 VAL A N 1
ATOM 575 C CA . VAL A 1 75 ? -13.010 1.977 3.240 1.00 96.50 75 VAL A CA 1
ATOM 576 C C . VAL A 1 75 ? -11.524 1.608 3.136 1.00 96.50 75 VAL A C 1
ATOM 578 O O . VAL A 1 75 ? -11.087 0.659 3.783 1.00 96.50 75 VAL A O 1
ATOM 581 N N . ALA A 1 76 ? -10.726 2.406 2.422 1.00 97.00 76 ALA A N 1
ATOM 582 C CA . ALA A 1 76 ? -9.288 2.193 2.305 1.00 97.00 76 ALA A CA 1
ATOM 583 C C . ALA A 1 76 ? -8.563 2.490 3.627 1.00 97.00 76 ALA A C 1
ATOM 585 O O . ALA A 1 76 ? -7.735 1.690 4.047 1.00 97.00 76 ALA A O 1
ATOM 586 N N . ALA A 1 77 ? -8.925 3.570 4.331 1.00 97.00 77 ALA A N 1
ATOM 587 C CA . ALA A 1 77 ? -8.378 3.892 5.652 1.00 97.00 77 ALA A CA 1
ATOM 588 C C . ALA A 1 77 ? -8.629 2.764 6.664 1.00 97.00 77 ALA A C 1
ATOM 590 O O . ALA A 1 77 ? -7.732 2.380 7.410 1.00 97.00 77 ALA A O 1
ATOM 591 N N . ASN A 1 78 ? -9.839 2.193 6.671 1.00 96.62 78 ASN A N 1
ATOM 592 C CA . ASN A 1 78 ? -10.143 1.051 7.533 1.00 96.62 78 ASN A CA 1
ATOM 593 C C . ASN A 1 78 ? -9.314 -0.186 7.160 1.00 96.62 78 ASN A C 1
ATOM 595 O O . ASN A 1 78 ? -8.793 -0.847 8.051 1.00 96.62 78 ASN A O 1
ATOM 599 N N . SER A 1 79 ? -9.136 -0.460 5.865 1.00 97.00 79 SER A N 1
ATOM 600 C CA . SER A 1 79 ? -8.310 -1.583 5.411 1.00 97.00 79 SER A CA 1
ATOM 601 C C . SER A 1 79 ? -6.844 -1.415 5.825 1.00 97.00 79 SER A C 1
ATOM 603 O O . SER A 1 79 ? -6.255 -2.354 6.354 1.00 97.00 79 SER A O 1
ATOM 605 N N . VAL A 1 80 ? -6.270 -0.213 5.685 1.00 97.38 80 VAL A N 1
ATOM 606 C CA . VAL A 1 80 ? -4.905 0.070 6.163 1.00 97.38 80 VAL A CA 1
ATOM 607 C C . VAL A 1 80 ? -4.814 -0.087 7.680 1.00 97.38 80 VAL A C 1
ATOM 609 O O . VAL A 1 80 ? -3.842 -0.653 8.163 1.00 97.38 80 VAL A O 1
ATOM 612 N N . ARG A 1 81 ? -5.829 0.333 8.446 1.00 96.94 81 ARG A N 1
ATOM 613 C CA . ARG A 1 81 ? -5.846 0.134 9.904 1.00 96.94 81 ARG A CA 1
ATOM 614 C C . ARG A 1 81 ? -5.797 -1.346 10.291 1.00 96.94 81 ARG A C 1
ATOM 616 O O . ARG A 1 81 ? -5.076 -1.700 11.218 1.00 96.94 81 ARG A O 1
ATOM 623 N N . GLU A 1 82 ? -6.524 -2.211 9.583 1.00 96.25 82 GLU A N 1
ATOM 624 C CA . GLU A 1 82 ? -6.454 -3.662 9.803 1.00 96.25 82 GLU A CA 1
ATOM 625 C C . GLU A 1 82 ? -5.075 -4.229 9.448 1.00 96.25 82 GLU A C 1
ATOM 627 O O . GLU A 1 82 ? -4.496 -4.972 10.241 1.00 96.25 82 GLU A O 1
ATOM 632 N N . VAL A 1 83 ? -4.512 -3.824 8.304 1.00 97.31 83 VAL A N 1
ATOM 633 C CA . VAL A 1 83 ? -3.145 -4.194 7.909 1.00 97.31 83 VAL A CA 1
ATOM 634 C C . VAL A 1 83 ? -2.155 -3.799 9.003 1.00 97.31 83 VAL A C 1
ATOM 636 O O . VAL A 1 83 ? -1.375 -4.631 9.461 1.00 97.31 83 VAL A O 1
ATOM 639 N N . MET A 1 84 ? -2.216 -2.555 9.476 1.00 98.12 84 MET A N 1
ATOM 640 C CA . MET A 1 84 ? -1.315 -2.032 10.500 1.00 98.12 84 MET A CA 1
ATOM 641 C C . MET A 1 84 ? -1.511 -2.720 11.853 1.00 98.12 84 MET A C 1
ATOM 643 O O . MET A 1 84 ? -0.527 -2.962 12.551 1.00 98.12 84 MET A O 1
ATOM 647 N N . ALA A 1 85 ? -2.734 -3.121 12.209 1.00 97.25 85 ALA A N 1
ATOM 648 C CA . ALA A 1 85 ? -2.978 -3.948 13.390 1.00 97.25 85 ALA A CA 1
ATOM 649 C C . ALA A 1 85 ? -2.296 -5.325 13.275 1.00 97.25 85 ALA A C 1
ATOM 651 O O . ALA A 1 85 ? -1.627 -5.761 14.217 1.00 97.25 85 ALA A O 1
ATOM 652 N N . THR A 1 86 ? -2.378 -5.978 12.109 1.00 97.31 86 THR A N 1
ATOM 653 C CA . THR A 1 86 ? -1.669 -7.243 11.853 1.00 97.31 86 THR A CA 1
ATOM 654 C C . THR A 1 86 ? -0.150 -7.046 11.851 1.00 97.31 86 THR A C 1
ATOM 656 O O . THR A 1 86 ? 0.568 -7.865 12.428 1.00 97.31 86 THR A O 1
ATOM 659 N N . VAL A 1 87 ? 0.364 -5.947 11.282 1.00 98.31 87 VAL A N 1
ATOM 660 C CA . VAL A 1 87 ? 1.798 -5.602 11.333 1.00 98.31 87 VAL A CA 1
ATOM 661 C C . VAL A 1 87 ? 2.254 -5.387 12.775 1.00 98.31 87 VAL A C 1
ATOM 663 O O . VAL A 1 87 ? 3.271 -5.948 13.166 1.00 98.31 87 VAL A O 1
ATOM 666 N N . LYS A 1 88 ? 1.491 -4.655 13.597 1.00 98.31 88 LYS A N 1
ATOM 667 C CA . LYS A 1 88 ? 1.796 -4.449 15.022 1.00 98.31 88 LYS A CA 1
ATOM 668 C C . LYS A 1 88 ? 1.889 -5.770 15.780 1.00 98.31 88 LYS A C 1
ATOM 670 O O . LYS A 1 88 ? 2.759 -5.925 16.630 1.00 98.31 88 LYS A O 1
ATOM 675 N N . SER A 1 89 ? 1.001 -6.713 15.470 1.00 98.12 89 SER A N 1
ATOM 676 C CA . SER A 1 89 ? 0.982 -8.029 16.108 1.00 98.12 89 SER A CA 1
ATOM 677 C C . SER A 1 89 ? 2.137 -8.930 15.659 1.00 98.12 89 SER A C 1
ATOM 679 O O . SER A 1 89 ? 2.731 -9.590 16.506 1.00 98.12 89 SER A O 1
ATOM 681 N N . LYS A 1 90 ? 2.456 -8.978 14.357 1.00 98.25 90 LYS A N 1
ATOM 682 C CA . LYS A 1 90 ? 3.498 -9.868 13.806 1.00 98.25 90 LYS A CA 1
ATOM 683 C C . LYS A 1 90 ? 4.912 -9.290 13.936 1.00 98.25 90 LYS A C 1
ATOM 685 O O . LYS A 1 90 ? 5.855 -10.028 14.201 1.00 98.25 90 LYS A O 1
ATOM 690 N N . TYR A 1 91 ? 5.057 -7.980 13.752 1.00 98.12 91 TYR A N 1
ATOM 691 C CA . TYR A 1 91 ? 6.333 -7.265 13.679 1.00 98.12 91 TYR A CA 1
ATOM 692 C C . TYR A 1 91 ? 6.275 -5.945 14.476 1.00 98.12 91 TYR A C 1
ATOM 694 O O . TYR A 1 91 ? 6.369 -4.862 13.891 1.00 98.12 91 TYR A O 1
ATOM 702 N N . PRO A 1 92 ? 6.136 -5.994 15.816 1.00 97.75 92 PRO A N 1
ATOM 703 C CA . PRO A 1 92 ? 5.942 -4.798 16.642 1.00 97.75 92 PRO A CA 1
ATOM 704 C C . PRO A 1 92 ? 7.088 -3.782 16.529 1.00 97.75 92 PRO A C 1
ATOM 706 O O . PRO A 1 92 ? 6.845 -2.581 16.575 1.00 97.75 92 PRO A O 1
ATOM 709 N N . GLU A 1 93 ? 8.327 -4.245 16.341 1.00 97.00 93 GLU A N 1
ATOM 710 C CA . GLU A 1 93 ? 9.486 -3.365 16.140 1.00 97.00 93 GLU A CA 1
ATOM 711 C C . GLU A 1 93 ? 9.466 -2.682 14.763 1.00 97.00 93 GLU A C 1
ATOM 713 O O . GLU A 1 93 ? 9.803 -1.511 14.649 1.00 97.00 93 GLU A O 1
ATOM 718 N N . LEU A 1 94 ? 9.060 -3.393 13.706 1.00 97.62 94 LEU A N 1
ATOM 719 C CA . LEU A 1 94 ? 8.913 -2.795 12.378 1.00 97.62 94 LEU A CA 1
ATOM 720 C C . LEU A 1 94 ? 7.791 -1.756 12.379 1.00 97.62 94 LEU A C 1
ATOM 722 O O . LEU A 1 94 ? 7.958 -0.679 11.821 1.00 97.62 94 LEU A O 1
ATOM 726 N N . TYR A 1 95 ? 6.671 -2.062 13.037 1.00 98.25 95 TYR A N 1
ATOM 727 C CA . TYR A 1 95 ? 5.507 -1.183 13.122 1.00 98.25 95 TYR A CA 1
ATOM 728 C C . TYR A 1 95 ? 5.864 0.238 13.579 1.00 98.25 95 TYR A C 1
ATOM 730 O O . TYR A 1 95 ? 5.400 1.204 12.979 1.00 98.25 95 TYR A O 1
ATOM 738 N N . THR A 1 96 ? 6.716 0.382 14.599 1.00 96.56 96 THR A N 1
ATOM 739 C CA . THR A 1 96 ? 7.116 1.699 15.131 1.00 96.56 96 THR A CA 1
ATOM 740 C C . THR A 1 96 ? 8.064 2.470 14.210 1.00 96.56 96 THR A C 1
ATOM 742 O O . THR A 1 96 ? 8.288 3.659 14.416 1.00 96.56 96 THR A O 1
ATOM 745 N N . ARG A 1 97 ? 8.616 1.805 13.191 1.00 96.50 97 ARG A N 1
ATOM 746 C CA . ARG A 1 97 ? 9.545 2.366 12.201 1.00 96.50 97 ARG A CA 1
ATOM 747 C C . ARG A 1 97 ? 8.861 2.728 10.884 1.00 96.50 97 ARG A C 1
ATOM 749 O O . ARG A 1 97 ? 9.500 3.327 10.013 1.00 96.50 97 ARG A O 1
ATOM 756 N N . LEU A 1 98 ? 7.596 2.339 10.710 1.00 97.75 98 LEU A N 1
ATOM 757 C CA . LEU A 1 98 ? 6.840 2.633 9.501 1.00 97.75 98 LEU A CA 1
ATOM 758 C C . LEU A 1 98 ? 6.397 4.094 9.485 1.00 97.75 98 LEU A C 1
ATOM 760 O O . LEU A 1 98 ? 5.806 4.607 10.429 1.00 97.75 98 LEU A O 1
ATOM 764 N N . THR A 1 99 ? 6.636 4.743 8.355 1.00 96.44 99 THR A N 1
ATOM 765 C CA . THR A 1 99 ? 6.045 6.036 7.996 1.00 96.44 99 THR A CA 1
ATOM 766 C C . THR A 1 99 ? 5.523 5.933 6.563 1.00 96.44 99 THR A C 1
ATOM 768 O O . THR A 1 99 ? 5.583 4.864 5.955 1.00 96.44 99 THR A O 1
ATOM 771 N N . HIS A 1 100 ? 5.008 7.015 5.983 1.00 96.94 100 HIS A N 1
ATOM 772 C CA . HIS A 1 100 ? 4.507 6.991 4.609 1.00 96.94 100 HIS A CA 1
ATOM 773 C C . HIS A 1 100 ? 4.965 8.221 3.813 1.00 96.94 100 HIS A C 1
ATOM 775 O O . HIS A 1 100 ? 5.359 9.242 4.380 1.00 96.94 100 HIS A O 1
ATOM 781 N N . GLN A 1 101 ? 4.941 8.122 2.484 1.00 93.62 101 GLN A N 1
ATOM 782 C CA . GLN A 1 101 ? 5.170 9.212 1.531 1.00 93.62 101 GLN A CA 1
ATOM 783 C C . GLN A 1 101 ? 3.855 9.590 0.824 1.00 93.62 101 GLN A C 1
ATOM 785 O O . GLN A 1 101 ? 3.786 9.791 -0.383 1.00 93.62 101 GLN A O 1
ATOM 790 N N . GLY A 1 102 ? 2.793 9.718 1.617 1.00 90.56 102 GLY A N 1
ATOM 791 C CA . GLY A 1 102 ? 1.461 10.085 1.141 1.00 90.56 102 GLY A CA 1
ATOM 792 C C . GLY A 1 102 ? 0.594 8.893 0.733 1.00 90.56 102 GLY A C 1
ATOM 793 O O . GLY A 1 102 ? 1.065 7.863 0.258 1.00 90.56 102 GLY A O 1
ATOM 794 N N . MET A 1 103 ? -0.709 9.058 0.958 1.00 93.38 103 MET A N 1
ATOM 795 C CA . MET A 1 103 ? -1.747 8.130 0.514 1.00 93.38 103 MET A CA 1
ATOM 796 C C . MET A 1 103 ? -2.621 8.835 -0.524 1.00 93.38 103 MET A C 1
ATOM 798 O O . MET A 1 103 ? -2.544 8.523 -1.710 1.00 93.38 103 MET A O 1
ATOM 802 N N . ARG A 1 104 ? -3.345 9.893 -0.136 1.00 94.06 104 ARG A N 1
ATOM 803 C CA . ARG A 1 104 ? -4.017 10.757 -1.109 1.00 94.06 104 ARG A CA 1
ATOM 804 C C . ARG A 1 104 ? -3.109 11.865 -1.646 1.00 94.06 104 ARG A C 1
ATOM 806 O O . ARG A 1 104 ? -2.763 12.792 -0.926 1.00 94.06 104 ARG A O 1
ATOM 813 N N . VAL A 1 105 ? -2.789 11.807 -2.937 1.00 90.62 105 VAL A N 1
ATOM 814 C CA . VAL A 1 105 ? -2.083 12.866 -3.680 1.00 90.62 105 VAL A CA 1
ATOM 815 C C . VAL A 1 105 ? -2.719 12.984 -5.060 1.00 90.62 105 VAL A C 1
ATOM 817 O O . VAL A 1 105 ? -2.593 12.077 -5.882 1.00 90.62 105 VAL A O 1
ATOM 820 N N . VAL A 1 106 ? -3.420 14.090 -5.319 1.00 88.19 106 VAL A N 1
ATOM 821 C CA . VAL A 1 106 ? -4.082 14.327 -6.612 1.00 88.19 106 VAL A CA 1
ATOM 822 C C . VAL A 1 106 ? -3.029 14.732 -7.638 1.00 88.19 106 VAL A C 1
ATOM 824 O O . VAL A 1 106 ? -2.562 15.868 -7.637 1.00 88.19 106 VAL A O 1
ATOM 827 N N . LYS A 1 107 ? -2.633 13.787 -8.494 1.00 85.25 107 LYS A N 1
ATOM 828 C CA . LYS A 1 107 ? -1.623 13.992 -9.539 1.00 85.25 107 LYS A CA 1
ATOM 829 C C . LYS A 1 107 ? -1.799 13.012 -10.695 1.00 85.25 107 LYS A C 1
ATOM 831 O O . LYS A 1 107 ? -2.379 11.933 -10.540 1.00 85.25 107 LYS A O 1
ATOM 836 N N . ASN A 1 108 ? -1.205 13.347 -11.833 1.00 83.00 108 ASN A N 1
ATOM 837 C CA . ASN A 1 108 ? -0.992 12.382 -12.904 1.00 83.00 108 ASN A CA 1
ATOM 838 C C . ASN A 1 108 ? 0.245 11.509 -12.639 1.00 83.00 108 ASN A C 1
ATOM 840 O O . ASN A 1 108 ? 1.102 11.842 -11.817 1.00 83.00 108 ASN A O 1
ATOM 844 N N . ILE A 1 109 ? 0.317 10.356 -13.308 1.00 77.56 109 ILE A N 1
ATOM 845 C CA . ILE A 1 109 ? 1.481 9.465 -13.269 1.00 77.56 109 ILE A CA 1
ATOM 846 C C . ILE A 1 109 ? 2.552 10.039 -14.200 1.00 77.56 109 ILE A C 1
ATOM 848 O O . ILE A 1 109 ? 2.374 9.987 -15.418 1.00 77.56 109 ILE A O 1
ATOM 852 N N . SER A 1 110 ? 3.657 10.542 -13.637 1.00 78.06 110 SER A N 1
ATOM 853 C CA . SER A 1 110 ? 4.763 11.168 -14.387 1.00 78.06 110 SER A CA 1
ATOM 854 C C . SER A 1 110 ? 4.225 12.181 -15.413 1.00 78.06 110 SER A C 1
ATOM 856 O O . SER A 1 110 ? 3.406 13.022 -15.051 1.00 78.06 110 SER A O 1
ATOM 858 N N . ASP A 1 111 ? 4.598 12.044 -16.689 1.00 73.19 111 ASP A N 1
ATOM 859 C CA . ASP A 1 111 ? 4.164 12.918 -17.788 1.00 73.19 111 ASP A CA 1
ATOM 860 C C . ASP A 1 111 ? 2.915 12.395 -18.521 1.00 73.19 111 ASP A C 1
ATOM 862 O O . ASP A 1 111 ? 2.544 12.879 -19.592 1.00 73.19 111 ASP A O 1
ATOM 866 N N . SER A 1 112 ? 2.250 11.369 -17.981 1.00 75.12 112 SER A N 1
ATOM 867 C CA . SER A 1 112 ? 1.042 10.817 -18.593 1.00 75.12 112 SER A CA 1
ATOM 868 C C . SER A 1 112 ? -0.192 11.679 -18.306 1.00 75.12 112 SER A C 1
ATOM 870 O O . SER A 1 112 ? -0.243 12.466 -17.363 1.00 75.12 112 SER A O 1
ATOM 872 N N . LYS A 1 113 ? -1.256 11.469 -19.088 1.00 80.56 113 LYS A N 1
ATOM 873 C CA . LYS A 1 113 ? -2.594 12.014 -18.792 1.00 80.56 113 LYS A CA 1
ATOM 874 C C . LYS A 1 113 ? -3.397 11.134 -17.823 1.00 80.56 113 LYS A C 1
ATOM 876 O O . LYS A 1 113 ? -4.556 11.429 -17.550 1.00 80.56 113 LYS A O 1
ATOM 881 N N . SER A 1 114 ? -2.816 10.033 -17.343 1.00 79.88 114 SER A N 1
ATOM 882 C CA . SER A 1 114 ? -3.486 9.105 -16.435 1.00 79.88 114 SER A CA 1
ATOM 883 C C . SER A 1 114 ? -3.290 9.557 -14.994 1.00 79.88 114 SER A C 1
ATOM 885 O O . SER A 1 114 ? -2.156 9.722 -14.547 1.00 79.88 114 SER A O 1
ATOM 887 N N . SER A 1 115 ? -4.379 9.708 -14.242 1.00 87.75 115 SER A N 1
ATOM 888 C CA . SER A 1 115 ? -4.302 9.983 -12.806 1.00 87.75 115 SER A CA 1
ATOM 889 C C . SER A 1 115 ? -3.662 8.813 -12.057 1.00 87.75 115 SER A C 1
ATOM 891 O O . SER A 1 115 ? -3.904 7.649 -12.378 1.00 87.75 115 SER A O 1
ATOM 893 N N . SER A 1 116 ? -2.856 9.115 -11.043 1.00 89.75 116 SER A N 1
ATOM 894 C CA . SER A 1 116 ? -2.329 8.105 -10.120 1.00 89.75 116 SER A CA 1
ATOM 895 C C . SER A 1 116 ? -3.439 7.590 -9.200 1.00 89.75 116 SER A C 1
ATOM 897 O O . SER A 1 116 ? -4.328 8.368 -8.844 1.00 89.75 116 SER A O 1
ATOM 899 N N . LEU A 1 117 ? -3.379 6.325 -8.757 1.00 94.12 117 LEU A N 1
ATOM 900 C CA . LEU A 1 117 ? -4.326 5.776 -7.774 1.00 94.12 117 LEU A CA 1
ATOM 901 C C . LEU A 1 117 ? -4.259 6.498 -6.419 1.00 94.12 117 LEU A C 1
ATOM 903 O O . LEU A 1 117 ? -5.270 6.579 -5.715 1.00 94.12 117 LEU A O 1
ATOM 907 N N . HIS A 1 118 ? -3.130 7.146 -6.113 1.00 96.69 118 HIS A N 1
ATOM 908 C CA . HIS A 1 118 ? -3.037 8.100 -5.007 1.00 96.69 118 HIS A CA 1
ATOM 909 C C . HIS A 1 118 ? -4.096 9.205 -5.101 1.00 96.69 118 HIS A C 1
ATOM 911 O O . HIS A 1 118 ? -4.538 9.713 -4.080 1.00 96.69 118 HIS A O 1
ATOM 917 N N . SER A 1 119 ? -4.583 9.572 -6.288 1.00 95.75 119 SER A N 1
ATOM 918 C CA . SER A 1 119 ? -5.557 10.664 -6.431 1.00 95.75 119 SER A CA 1
ATOM 919 C C . SER A 1 119 ? -6.885 10.376 -5.727 1.00 95.75 119 SER A C 1
ATOM 921 O O . SER A 1 119 ? -7.542 11.304 -5.258 1.00 95.75 119 SER A O 1
ATOM 923 N N . TRP A 1 120 ? -7.260 9.100 -5.606 1.00 96.75 120 TRP A N 1
ATOM 924 C CA . TRP A 1 120 ? -8.461 8.678 -4.883 1.00 96.75 120 TRP A CA 1
ATOM 925 C C . TRP A 1 120 ? -8.177 8.294 -3.427 1.00 96.75 120 TRP A C 1
ATOM 927 O O . TRP A 1 120 ? -9.117 7.994 -2.709 1.00 96.75 120 TRP A O 1
ATOM 937 N N . GLY A 1 121 ? -6.921 8.295 -2.963 1.00 97.00 121 GLY A N 1
ATOM 938 C CA . GLY A 1 121 ? -6.591 7.815 -1.616 1.00 97.00 121 GLY A CA 1
ATOM 939 C C . GLY A 1 121 ? -6.833 6.310 -1.452 1.00 97.00 121 GLY A C 1
ATOM 940 O O . GLY A 1 121 ? -7.356 5.872 -0.429 1.00 97.00 121 GLY A O 1
ATOM 941 N N . ILE A 1 122 ? -6.501 5.538 -2.492 1.00 97.62 122 ILE A N 1
ATOM 942 C CA . ILE A 1 122 ? -6.548 4.063 -2.530 1.00 97.62 122 ILE A CA 1
ATOM 943 C C . ILE A 1 122 ? -5.180 3.456 -2.878 1.00 97.62 122 ILE A C 1
ATOM 945 O O . ILE A 1 122 ? -5.089 2.290 -3.251 1.00 97.62 122 ILE A O 1
ATOM 949 N N . ALA A 1 123 ? -4.123 4.258 -2.791 1.00 97.94 123 ALA A N 1
ATOM 950 C CA . ALA A 1 123 ? -2.744 3.815 -2.884 1.00 97.94 123 ALA A CA 1
ATOM 951 C C . ALA A 1 123 ? -1.915 4.545 -1.832 1.00 97.94 123 ALA A C 1
ATOM 953 O O . ALA A 1 123 ? -2.230 5.687 -1.504 1.00 97.94 123 ALA A O 1
ATOM 954 N N . ILE A 1 124 ? -0.896 3.893 -1.293 1.00 98.06 124 ILE A N 1
ATOM 955 C CA . ILE A 1 124 ? -0.031 4.412 -0.242 1.00 98.06 124 ILE A CA 1
ATOM 956 C C . ILE A 1 124 ? 1.411 4.016 -0.519 1.00 98.06 124 ILE A C 1
ATOM 958 O O . ILE A 1 124 ? 1.695 2.873 -0.863 1.00 98.06 124 ILE A O 1
ATOM 962 N N . ASP A 1 125 ? 2.306 4.972 -0.315 1.00 97.94 125 ASP A N 1
ATOM 963 C CA . ASP A 1 125 ? 3.738 4.737 -0.374 1.00 97.94 125 ASP A CA 1
ATOM 964 C C . ASP A 1 125 ? 4.270 4.610 1.059 1.00 97.94 125 ASP A C 1
ATOM 966 O O . ASP A 1 125 ? 4.148 5.552 1.843 1.00 97.94 125 ASP A O 1
ATOM 970 N N . ILE A 1 126 ? 4.849 3.468 1.429 1.00 98.06 126 ILE A N 1
ATOM 971 C CA . ILE A 1 126 ? 5.355 3.191 2.782 1.00 98.06 126 ILE A CA 1
ATOM 972 C C . ILE A 1 126 ? 6.873 3.374 2.842 1.00 98.06 126 ILE A C 1
ATOM 974 O O . ILE A 1 126 ? 7.609 2.969 1.949 1.00 98.06 126 ILE A O 1
ATOM 978 N N . LYS A 1 127 ? 7.354 3.968 3.933 1.00 97.50 127 LYS A N 1
ATOM 979 C CA . LYS A 1 127 ? 8.777 4.122 4.252 1.00 97.50 127 LYS A CA 1
ATOM 980 C C . LYS A 1 127 ? 9.122 3.327 5.506 1.00 97.50 127 LYS A C 1
ATOM 982 O O . LYS A 1 127 ? 8.292 3.195 6.406 1.00 97.50 127 LYS A O 1
ATOM 987 N N . VAL A 1 128 ? 10.371 2.886 5.597 1.00 96.88 128 VAL A N 1
ATOM 988 C CA . VAL A 1 128 ? 10.928 2.197 6.771 1.00 96.88 128 VAL A CA 1
ATOM 989 C C . VAL A 1 128 ? 12.102 3.014 7.289 1.00 96.88 128 VAL A C 1
ATOM 991 O O . VAL A 1 128 ? 12.925 3.456 6.496 1.00 96.88 128 VAL A O 1
ATOM 994 N N . ASP A 1 129 ? 12.157 3.276 8.595 1.00 95.75 129 ASP A N 1
ATOM 995 C CA . ASP A 1 129 ? 13.170 4.144 9.216 1.00 95.75 129 ASP A CA 1
ATOM 996 C C . ASP A 1 129 ? 13.259 5.540 8.553 1.00 95.75 129 ASP A C 1
ATOM 998 O O . ASP A 1 129 ? 14.325 6.139 8.435 1.00 95.75 129 ASP A O 1
ATOM 1002 N N . ASN A 1 130 ? 12.122 6.051 8.060 1.00 93.81 130 ASN A N 1
ATOM 1003 C CA . ASN A 1 130 ? 12.023 7.273 7.248 1.00 93.81 130 ASN A CA 1
ATOM 1004 C C . ASN A 1 130 ? 12.827 7.241 5.921 1.00 93.81 130 ASN A C 1
ATOM 1006 O O . ASN A 1 130 ? 12.972 8.268 5.257 1.00 93.81 130 ASN A O 1
ATOM 1010 N N . VAL A 1 131 ? 13.305 6.068 5.498 1.00 92.50 131 VAL A N 1
ATOM 1011 C CA . VAL A 1 131 ? 14.029 5.843 4.243 1.00 92.50 131 VAL A CA 1
ATOM 1012 C C . VAL A 1 131 ? 13.051 5.503 3.120 1.00 92.50 131 VAL A C 1
ATOM 1014 O O . VAL A 1 131 ? 12.115 4.718 3.288 1.00 92.50 131 VAL A O 1
ATOM 1017 N N . LYS A 1 132 ? 13.287 6.118 1.957 1.00 93.19 132 LYS A N 1
ATOM 1018 C CA . LYS A 1 132 ? 12.590 5.823 0.707 1.00 93.19 132 LYS A CA 1
ATOM 1019 C C . LYS A 1 132 ? 13.234 4.619 0.021 1.00 93.19 132 LYS A C 1
ATOM 1021 O O . LYS A 1 132 ? 14.459 4.570 -0.087 1.00 93.19 132 LYS A O 1
ATOM 1026 N N . ASP A 1 133 ? 12.415 3.701 -0.475 1.00 92.75 133 ASP A N 1
ATOM 1027 C CA . ASP A 1 133 ? 12.893 2.609 -1.315 1.00 92.75 133 ASP A CA 1
ATOM 1028 C C . ASP A 1 133 ? 13.399 3.125 -2.680 1.00 92.75 133 ASP A C 1
ATOM 1030 O O . ASP A 1 133 ? 12.901 4.123 -3.219 1.00 92.75 133 ASP A O 1
ATOM 1034 N N . VAL A 1 134 ? 14.442 2.486 -3.212 1.00 89.62 134 VAL A N 1
ATOM 1035 C CA . VAL A 1 134 ? 15.051 2.872 -4.489 1.00 89.62 134 VAL A CA 1
ATOM 1036 C C . VAL A 1 134 ? 14.403 2.063 -5.599 1.00 89.62 134 VAL A C 1
ATOM 1038 O O . VAL A 1 134 ? 14.661 0.876 -5.724 1.00 89.62 134 VAL A O 1
ATOM 1041 N N . ARG A 1 135 ? 13.644 2.746 -6.454 1.00 87.19 135 ARG A N 1
ATOM 1042 C CA . ARG A 1 135 ? 12.997 2.137 -7.619 1.00 87.19 135 ARG A CA 1
ATOM 1043 C C . ARG A 1 135 ? 14.007 1.563 -8.614 1.00 87.19 135 ARG A C 1
ATOM 1045 O O . ARG A 1 135 ? 15.088 2.126 -8.797 1.00 87.19 135 ARG A O 1
ATOM 1052 N N . PHE A 1 136 ? 13.569 0.552 -9.359 1.00 84.31 136 PHE A N 1
ATOM 1053 C CA . PHE A 1 136 ? 14.261 -0.032 -10.512 1.00 84.31 136 PHE A CA 1
ATOM 1054 C C . PHE A 1 136 ? 15.573 -0.752 -10.181 1.00 84.31 136 PHE A C 1
ATOM 1056 O O . PHE A 1 136 ? 16.517 -0.743 -10.974 1.00 84.31 136 PHE A O 1
ATOM 1063 N N . ASN A 1 137 ? 15.637 -1.394 -9.020 1.00 85.88 137 ASN A N 1
ATOM 1064 C CA . ASN A 1 137 ? 16.788 -2.184 -8.589 1.00 85.88 137 ASN A CA 1
ATOM 1065 C C . ASN A 1 137 ? 16.443 -3.658 -8.297 1.00 85.88 137 ASN A C 1
ATOM 1067 O O . ASN A 1 137 ? 17.341 -4.414 -7.924 1.00 85.88 137 ASN A O 1
ATOM 1071 N N . ASP A 1 138 ? 15.177 -4.062 -8.475 1.00 86.75 138 ASP A N 1
ATOM 1072 C CA . ASP A 1 138 ? 14.660 -5.410 -8.189 1.00 86.75 138 ASP A CA 1
ATOM 1073 C C . ASP A 1 138 ? 14.828 -5.883 -6.741 1.00 86.75 138 ASP A C 1
ATOM 1075 O O . ASP A 1 138 ? 14.722 -7.076 -6.430 1.00 86.75 138 ASP A O 1
ATOM 1079 N N . LYS A 1 139 ? 15.023 -4.926 -5.843 1.00 92.06 139 LYS A N 1
ATOM 1080 C CA . LYS A 1 139 ? 15.147 -5.113 -4.409 1.00 92.06 139 LYS A CA 1
ATOM 1081 C C . LYS A 1 139 ? 14.111 -4.256 -3.702 1.00 92.06 139 LYS A C 1
ATOM 1083 O O . LYS A 1 139 ? 13.559 -3.325 -4.264 1.00 92.06 139 LYS A O 1
ATOM 1088 N N . ALA A 1 140 ? 13.851 -4.590 -2.453 1.00 95.62 140 ALA A N 1
ATOM 1089 C CA . ALA A 1 140 ? 13.058 -3.757 -1.571 1.00 95.62 140 ALA A CA 1
ATOM 1090 C C . ALA A 1 140 ? 13.704 -3.711 -0.193 1.00 95.62 140 ALA A C 1
ATOM 1092 O O . ALA A 1 140 ? 14.391 -4.661 0.199 1.00 95.62 140 ALA A O 1
ATOM 1093 N N . LEU A 1 141 ? 13.433 -2.657 0.575 1.00 96.75 141 LEU A N 1
ATOM 1094 C CA . LEU A 1 141 ? 13.696 -2.673 2.015 1.00 96.75 141 LEU A CA 1
ATOM 1095 C C . LEU A 1 141 ? 13.032 -3.914 2.641 1.00 96.75 141 LEU A C 1
ATOM 1097 O O . LEU A 1 141 ? 11.861 -4.202 2.372 1.00 96.75 141 LEU A O 1
ATOM 1101 N N . LEU A 1 142 ? 13.751 -4.640 3.499 1.00 97.19 142 LEU A N 1
ATOM 1102 C CA . LEU A 1 142 ? 13.270 -5.862 4.153 1.00 97.19 142 LEU A CA 1
ATOM 1103 C C . LEU A 1 142 ? 11.901 -5.656 4.815 1.00 97.19 142 LEU A C 1
ATOM 1105 O O . LEU A 1 142 ? 11.025 -6.511 4.700 1.00 97.19 142 LEU A O 1
ATOM 1109 N N . GLY A 1 143 ? 11.683 -4.507 5.461 1.00 97.56 143 GLY A N 1
ATOM 1110 C CA . GLY A 1 143 ? 10.395 -4.173 6.068 1.00 97.56 143 GLY A CA 1
ATOM 1111 C C . GLY A 1 143 ? 9.230 -4.170 5.069 1.00 97.56 143 GLY A C 1
ATOM 1112 O O . GLY A 1 143 ? 8.151 -4.654 5.400 1.00 97.56 143 GLY A O 1
ATOM 1113 N N . LEU A 1 144 ? 9.447 -3.700 3.837 1.00 97.75 144 LEU A N 1
ATOM 1114 C CA . LEU A 1 144 ? 8.428 -3.685 2.780 1.00 97.75 144 LEU A CA 1
ATOM 1115 C C . LEU A 1 144 ? 8.102 -5.104 2.299 1.00 97.75 144 LEU A C 1
ATOM 1117 O O . LEU A 1 144 ? 6.930 -5.457 2.180 1.00 97.75 144 LEU A O 1
ATOM 1121 N N . ASN A 1 145 ? 9.124 -5.946 2.122 1.00 96.12 145 ASN A N 1
ATOM 1122 C CA . ASN A 1 145 ? 8.943 -7.365 1.798 1.00 96.12 145 ASN A CA 1
ATOM 1123 C C . ASN A 1 145 ? 8.157 -8.115 2.892 1.00 96.12 145 ASN A C 1
ATOM 1125 O O . ASN A 1 145 ? 7.297 -8.934 2.583 1.00 96.12 145 ASN A O 1
ATOM 1129 N N . LEU A 1 146 ? 8.404 -7.819 4.173 1.00 97.56 146 LEU 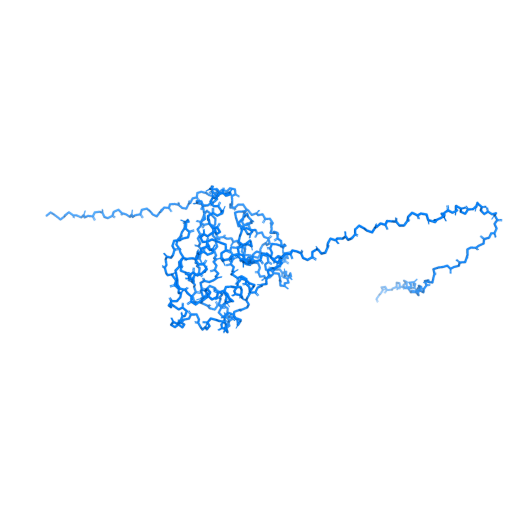A N 1
ATOM 1130 C CA . LEU A 1 146 ? 7.706 -8.471 5.290 1.00 97.56 146 LEU A CA 1
ATOM 1131 C C . LEU A 1 146 ? 6.220 -8.098 5.384 1.00 97.56 146 LEU A C 1
ATOM 1133 O O . LEU A 1 146 ? 5.408 -8.931 5.798 1.00 97.56 146 LEU A O 1
ATOM 1137 N N . ILE A 1 147 ? 5.853 -6.862 5.032 1.00 98.06 147 ILE A N 1
ATOM 1138 C CA . ILE A 1 147 ? 4.457 -6.400 5.095 1.00 98.06 147 ILE A CA 1
ATOM 1139 C C . ILE A 1 147 ? 3.679 -6.670 3.805 1.00 98.06 147 ILE A C 1
ATOM 1141 O O . ILE A 1 147 ? 2.451 -6.708 3.858 1.00 98.06 147 ILE A O 1
ATOM 1145 N N . ALA A 1 148 ? 4.345 -6.897 2.669 1.00 97.62 148 ALA A N 1
ATOM 1146 C CA . ALA A 1 148 ? 3.669 -7.121 1.393 1.00 97.62 148 ALA A CA 1
ATOM 1147 C C . ALA A 1 148 ? 2.670 -8.297 1.407 1.00 97.62 148 ALA A C 1
ATOM 1149 O O . ALA A 1 148 ? 1.537 -8.093 0.963 1.00 97.62 148 ALA A O 1
ATOM 1150 N N . PRO A 1 149 ? 2.975 -9.471 2.000 1.00 96.69 149 PRO A N 1
ATOM 1151 C CA . PRO A 1 149 ? 1.989 -10.541 2.158 1.00 96.69 149 PRO A CA 1
ATOM 1152 C C . PRO A 1 149 ? 0.791 -10.149 3.034 1.00 96.69 149 PRO A C 1
ATOM 1154 O O . PRO A 1 149 ? -0.325 -10.589 2.782 1.00 96.69 149 PRO A O 1
ATOM 1157 N N . ILE A 1 150 ? 0.990 -9.292 4.043 1.00 97.31 150 ILE A N 1
ATOM 1158 C CA . ILE A 1 150 ? -0.109 -8.795 4.887 1.00 97.31 150 ILE A CA 1
ATOM 1159 C C . ILE A 1 150 ? -1.005 -7.873 4.053 1.00 97.31 150 ILE A C 1
ATOM 1161 O O . ILE A 1 150 ? -2.216 -8.047 4.028 1.00 97.31 150 ILE A O 1
ATOM 1165 N N . PHE A 1 151 ? -0.429 -6.929 3.310 1.00 97.56 151 PHE A N 1
ATOM 1166 C CA . PHE A 1 151 ? -1.180 -6.091 2.372 1.00 97.56 151 PHE A CA 1
ATOM 1167 C C . PHE A 1 151 ? -1.966 -6.938 1.352 1.00 97.56 151 PHE A C 1
ATOM 1169 O O . PHE A 1 151 ? -3.155 -6.689 1.125 1.00 97.56 151 PHE A O 1
ATOM 1176 N N . HIS A 1 152 ? -1.341 -7.982 0.802 1.00 96.25 152 HIS A N 1
ATOM 1177 C CA . HIS A 1 152 ? -1.975 -8.929 -0.119 1.00 96.25 152 HIS A CA 1
ATOM 1178 C C . HIS A 1 152 ? -3.195 -9.632 0.493 1.00 96.25 152 HIS A C 1
ATOM 1180 O O . HIS A 1 152 ? -4.248 -9.669 -0.146 1.00 96.25 152 HIS A O 1
ATOM 1186 N N . GLU A 1 153 ? -3.108 -10.100 1.745 1.00 94.94 153 GLU A N 1
ATOM 1187 C CA . GLU A 1 153 ? -4.236 -10.715 2.471 1.00 94.94 153 GLU A CA 1
ATOM 1188 C C . GLU A 1 153 ? -5.456 -9.777 2.568 1.00 94.94 153 GLU A C 1
ATOM 1190 O O . GLU A 1 153 ? -6.600 -10.238 2.541 1.00 94.94 153 GLU A O 1
ATOM 1195 N N . HIS A 1 154 ? -5.222 -8.461 2.612 1.00 95.00 154 HIS A N 1
ATOM 1196 C CA . HIS A 1 154 ? -6.259 -7.422 2.622 1.00 95.00 154 HIS A CA 1
ATOM 1197 C C . HIS A 1 154 ? -6.613 -6.892 1.219 1.00 95.00 154 HIS A C 1
ATOM 1199 O O . HIS A 1 154 ? -7.361 -5.923 1.086 1.00 95.00 154 HIS A O 1
ATOM 1205 N N . GLY A 1 155 ? -6.118 -7.533 0.158 1.00 96.00 155 GLY A N 1
ATOM 1206 C CA . GLY A 1 155 ? -6.475 -7.218 -1.220 1.00 96.00 155 GLY A CA 1
ATOM 1207 C C . GLY A 1 155 ? -5.707 -6.056 -1.841 1.00 96.00 155 GLY A C 1
ATOM 1208 O O . GLY A 1 155 ? -6.183 -5.484 -2.828 1.00 96.00 155 GLY A O 1
ATOM 1209 N N . TRP A 1 156 ? -4.542 -5.710 -1.299 1.00 97.38 156 TRP A N 1
ATOM 1210 C CA . TRP A 1 156 ? -3.648 -4.706 -1.864 1.00 97.38 156 TRP A CA 1
ATOM 1211 C C . TRP A 1 156 ? -2.627 -5.346 -2.805 1.00 97.38 156 TRP A C 1
ATOM 1213 O O . TRP A 1 156 ? -2.039 -6.383 -2.517 1.00 97.38 156 TRP A O 1
ATOM 1223 N N . TYR A 1 157 ? -2.445 -4.711 -3.951 1.00 95.88 157 TYR A N 1
ATOM 1224 C CA . TYR A 1 157 ? -1.504 -5.040 -5.004 1.00 95.88 157 TYR A CA 1
ATOM 1225 C C . TYR A 1 157 ? -0.206 -4.253 -4.775 1.00 95.88 157 TYR A C 1
ATOM 1227 O O . TYR A 1 157 ? -0.240 -3.056 -4.485 1.00 95.88 157 TYR A O 1
ATOM 1235 N N . TRP A 1 158 ? 0.940 -4.923 -4.864 1.00 96.81 158 TRP A N 1
ATOM 1236 C CA . TRP A 1 158 ? 2.232 -4.370 -4.464 1.00 96.81 158 TRP A CA 1
ATOM 1237 C C . TRP A 1 158 ? 3.089 -3.940 -5.661 1.00 96.81 158 TRP A C 1
ATOM 1239 O O . TRP A 1 158 ? 3.306 -4.720 -6.594 1.00 96.81 158 TRP A O 1
ATOM 1249 N N . GLY A 1 159 ? 3.621 -2.717 -5.596 1.00 94.12 159 GLY A N 1
ATOM 1250 C CA . GLY A 1 159 ? 4.496 -2.082 -6.584 1.00 94.12 159 GLY A CA 1
ATOM 1251 C C . GLY A 1 159 ? 5.835 -2.780 -6.803 1.00 94.12 159 GLY A C 1
ATOM 1252 O O . GLY A 1 159 ? 6.359 -2.775 -7.916 1.00 94.12 159 GLY A O 1
ATOM 1253 N N . GLY A 1 160 ? 6.366 -3.472 -5.789 1.00 90.88 160 GLY A N 1
ATOM 1254 C CA . GLY A 1 160 ? 7.619 -4.226 -5.929 1.00 90.88 160 GLY A CA 1
ATOM 1255 C C . GLY A 1 160 ? 7.515 -5.359 -6.959 1.00 90.88 160 GLY A C 1
ATOM 1256 O O . GLY A 1 160 ? 8.453 -5.653 -7.709 1.00 90.88 160 GLY A O 1
ATOM 1257 N N . ALA A 1 161 ? 6.328 -5.961 -7.049 1.00 88.75 161 ALA A N 1
ATOM 1258 C CA . ALA A 1 161 ? 6.016 -7.045 -7.972 1.00 88.75 161 ALA A CA 1
ATOM 1259 C C . ALA A 1 161 ? 5.271 -6.568 -9.238 1.00 88.75 161 ALA A C 1
ATOM 1261 O O . ALA A 1 161 ? 4.648 -7.382 -9.929 1.00 88.75 161 ALA A O 1
ATOM 1262 N N . PHE A 1 162 ? 5.333 -5.274 -9.583 1.00 85.38 162 PHE A N 1
ATOM 1263 C CA . PHE A 1 162 ? 4.912 -4.815 -10.912 1.00 85.38 162 PHE A CA 1
ATOM 1264 C C . PHE A 1 162 ? 5.794 -5.483 -11.974 1.00 85.38 162 PHE A C 1
ATOM 12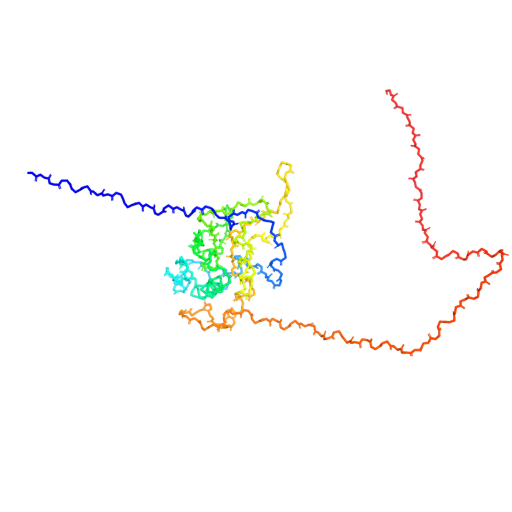66 O O . PHE A 1 162 ? 7.021 -5.514 -11.868 1.00 85.38 162 PHE A O 1
ATOM 1273 N N . SER A 1 163 ? 5.153 -6.103 -12.963 1.00 69.75 163 SER A N 1
ATOM 1274 C CA . SER A 1 163 ? 5.813 -6.941 -13.961 1.00 69.75 163 SER A CA 1
ATOM 1275 C C . SER A 1 163 ? 5.298 -6.574 -15.341 1.00 69.75 163 SER A C 1
ATOM 1277 O O . SER A 1 163 ? 4.206 -6.976 -15.736 1.00 69.75 163 SER A O 1
ATOM 1279 N N . ASP A 1 164 ? 6.112 -5.824 -16.074 1.00 63.06 164 ASP A N 1
ATOM 1280 C CA . ASP A 1 164 ? 5.713 -5.271 -17.368 1.00 63.06 164 ASP A CA 1
ATOM 1281 C C . ASP A 1 164 ? 6.665 -5.771 -18.458 1.00 63.06 164 ASP A C 1
ATOM 1283 O O . ASP A 1 164 ? 6.249 -6.342 -19.463 1.00 63.06 164 ASP A O 1
ATOM 1287 N N . LYS A 1 165 ? 7.970 -5.589 -18.235 1.00 68.00 165 LYS A N 1
ATOM 1288 C CA . LYS A 1 165 ? 9.076 -6.103 -19.053 1.00 68.00 165 LYS A CA 1
ATOM 1289 C C . LYS A 1 165 ? 10.396 -5.875 -18.322 1.00 68.00 165 LYS A C 1
ATOM 1291 O O . LYS A 1 165 ? 10.511 -4.945 -17.521 1.00 68.00 165 LYS A O 1
ATOM 1296 N N . LYS A 1 166 ? 11.411 -6.681 -18.632 1.00 71.88 166 LYS A N 1
ATOM 1297 C CA . LYS A 1 166 ? 12.792 -6.355 -18.266 1.00 71.88 166 LYS A CA 1
ATOM 1298 C C . LYS A 1 166 ? 13.309 -5.265 -19.202 1.00 71.88 166 LYS A C 1
ATOM 1300 O O . LYS A 1 166 ? 13.177 -5.387 -20.419 1.00 71.88 166 LYS A O 1
ATOM 1305 N N . ILE A 1 167 ? 13.890 -4.213 -18.643 1.00 68.81 167 ILE A N 1
ATOM 1306 C CA . ILE A 1 167 ? 14.614 -3.171 -19.373 1.00 68.81 167 ILE A CA 1
ATOM 1307 C C . ILE A 1 167 ? 16.089 -3.218 -18.997 1.00 68.81 167 ILE A C 1
ATOM 1309 O O . ILE A 1 167 ? 16.453 -3.689 -17.923 1.00 68.81 167 ILE A O 1
ATOM 1313 N N . LYS A 1 168 ? 16.942 -2.774 -19.920 1.00 74.88 168 LYS A N 1
ATOM 1314 C CA . LYS A 1 168 ? 18.390 -2.714 -19.738 1.00 74.88 168 LYS A CA 1
ATOM 1315 C C . LYS A 1 168 ? 18.826 -1.253 -19.729 1.00 74.88 168 LYS A C 1
ATOM 1317 O O . LYS A 1 168 ? 18.533 -0.538 -20.684 1.00 74.88 168 LYS A O 1
ATOM 1322 N N . GLN A 1 169 ? 19.552 -0.833 -18.699 1.00 66.19 169 GLN A N 1
ATOM 1323 C CA . GLN A 1 169 ? 20.227 0.466 -18.648 1.00 66.19 169 GLN A CA 1
ATOM 1324 C C . GLN A 1 169 ? 21.689 0.224 -18.270 1.00 66.19 169 GLN A C 1
ATOM 1326 O O . GLN A 1 169 ? 21.998 -0.270 -17.187 1.00 66.19 169 GLN A O 1
ATOM 1331 N N . GLY A 1 170 ? 22.600 0.501 -19.206 1.00 79.12 170 GLY A N 1
ATOM 1332 C CA . GLY A 1 170 ? 24.005 0.107 -19.077 1.00 79.12 170 GLY A CA 1
ATOM 1333 C C . GLY A 1 170 ? 24.176 -1.418 -19.042 1.00 79.12 170 GLY A C 1
ATOM 1334 O O . GLY A 1 170 ? 23.661 -2.130 -19.906 1.00 79.12 170 GLY A O 1
ATOM 1335 N N . SER A 1 171 ? 24.909 -1.924 -18.048 1.00 73.75 171 SER A N 1
ATOM 1336 C CA . SER A 1 171 ? 25.076 -3.362 -17.782 1.00 73.75 171 SER A CA 1
ATOM 1337 C C . SER A 1 171 ? 23.957 -3.965 -16.919 1.00 73.75 171 SER A C 1
ATOM 1339 O O . SER A 1 171 ? 23.889 -5.187 -16.804 1.00 73.75 171 SER A O 1
ATOM 1341 N N . CYS A 1 172 ? 23.064 -3.146 -16.355 1.00 62.19 172 CYS A N 1
ATOM 1342 C CA . CYS A 1 172 ? 22.007 -3.584 -15.445 1.00 62.19 172 CYS A CA 1
ATOM 1343 C C . CYS A 1 172 ? 20.720 -3.943 -16.201 1.00 62.19 172 CYS A C 1
ATOM 1345 O O . CYS A 1 172 ? 20.333 -3.251 -17.145 1.00 62.19 172 CYS A O 1
ATOM 1347 N N . VAL A 1 173 ? 20.042 -5.008 -15.765 1.00 68.06 173 VAL A N 1
ATOM 1348 C CA . VAL A 1 173 ? 18.734 -5.444 -16.278 1.00 68.06 173 VAL A CA 1
ATOM 1349 C C . VAL A 1 173 ? 17.760 -5.528 -15.109 1.00 68.06 173 VAL A C 1
ATOM 1351 O O . VAL A 1 173 ? 18.020 -6.284 -14.179 1.00 68.06 173 VAL A O 1
ATOM 1354 N N . TYR A 1 174 ? 16.655 -4.789 -15.173 1.00 67.69 174 TYR A N 1
ATOM 1355 C CA . TYR A 1 174 ? 15.657 -4.693 -14.099 1.00 67.69 174 TYR A CA 1
ATOM 1356 C C . TYR A 1 174 ? 14.235 -4.582 -14.661 1.00 67.69 174 TYR A C 1
ATOM 1358 O O . TYR A 1 174 ? 14.044 -4.319 -15.853 1.00 67.69 174 TYR A O 1
ATOM 1366 N N . TRP A 1 175 ? 13.215 -4.816 -13.836 1.00 66.38 175 TRP A N 1
ATOM 1367 C CA . TRP A 1 175 ? 11.814 -4.681 -14.251 1.00 66.38 175 TRP A CA 1
ATOM 1368 C C . TRP A 1 175 ? 11.389 -3.207 -14.367 1.00 66.38 175 TRP A C 1
ATOM 1370 O O . TRP A 1 175 ? 11.653 -2.391 -13.490 1.00 66.38 175 TRP A O 1
ATOM 1380 N N . SER A 1 176 ? 10.712 -2.850 -15.464 1.00 68.12 176 SER A N 1
ATOM 1381 C CA . SER A 1 176 ? 10.535 -1.445 -15.868 1.00 68.12 176 SER A CA 1
ATOM 1382 C C . SER A 1 176 ? 9.586 -0.596 -15.025 1.00 68.12 176 SER A C 1
ATOM 1384 O O . SER A 1 176 ? 9.506 0.599 -15.278 1.00 68.12 176 SER A O 1
ATOM 1386 N N . ASN A 1 177 ? 8.847 -1.192 -14.088 1.00 78.69 177 ASN A N 1
ATOM 1387 C CA . ASN A 1 177 ? 7.822 -0.507 -13.291 1.00 78.69 177 ASN A CA 1
ATOM 1388 C C . ASN A 1 177 ? 7.880 -0.845 -11.794 1.00 78.69 177 ASN A C 1
ATOM 1390 O O . ASN A 1 177 ? 6.942 -0.540 -11.068 1.00 78.69 177 ASN A O 1
ATOM 1394 N N . GLU A 1 178 ? 8.984 -1.430 -11.333 1.00 87.06 178 GLU A N 1
ATOM 1395 C CA . GLU A 1 178 ? 9.188 -1.745 -9.920 1.00 87.06 178 GLU A CA 1
ATOM 1396 C C . GLU A 1 178 ? 9.177 -0.467 -9.050 1.00 87.06 178 GLU A C 1
ATOM 1398 O O . GLU A 1 178 ? 9.811 0.547 -9.370 1.00 87.06 178 GLU A O 1
ATOM 1403 N N . ASP A 1 179 ? 8.355 -0.506 -7.999 1.00 91.69 179 ASP A N 1
ATOM 1404 C CA . ASP A 1 179 ? 8.189 0.558 -7.007 1.00 91.69 179 ASP A CA 1
ATOM 1405 C C . ASP A 1 179 ? 7.835 -0.061 -5.645 1.00 91.69 179 ASP A C 1
ATOM 1407 O O . ASP A 1 179 ? 6.670 -0.132 -5.252 1.00 91.69 179 ASP A O 1
ATOM 1411 N N . ALA A 1 180 ? 8.822 -0.620 -4.940 1.00 94.25 180 ALA A N 1
ATOM 1412 C CA . ALA A 1 180 ? 8.553 -1.472 -3.780 1.00 94.25 180 ALA A CA 1
ATOM 1413 C C . ALA A 1 180 ? 7.954 -0.760 -2.556 1.00 94.25 180 ALA A C 1
ATOM 1415 O O . ALA A 1 180 ? 7.388 -1.415 -1.679 1.00 94.25 180 ALA A O 1
ATOM 1416 N N . MET A 1 181 ? 8.010 0.568 -2.485 1.00 96.31 181 MET A N 1
ATOM 1417 C CA . MET A 1 181 ? 7.287 1.311 -1.450 1.00 96.31 181 MET A CA 1
ATOM 1418 C C . MET A 1 181 ? 5.784 1.428 -1.719 1.00 96.31 181 MET A C 1
ATOM 1420 O O . MET A 1 181 ? 5.032 1.727 -0.793 1.00 96.31 181 MET A O 1
ATOM 1424 N N . HIS A 1 182 ? 5.348 1.194 -2.956 1.00 97.19 182 HIS A N 1
ATOM 1425 C CA . HIS A 1 182 ? 3.993 1.461 -3.407 1.00 97.19 182 HIS A CA 1
ATOM 1426 C C . HIS A 1 182 ? 3.041 0.290 -3.146 1.00 97.19 182 HIS A C 1
ATOM 1428 O O . HIS A 1 182 ? 3.288 -0.838 -3.573 1.00 97.19 182 HIS A O 1
ATOM 1434 N N . PHE A 1 183 ? 1.901 0.562 -2.518 1.00 98.12 183 PHE A N 1
ATOM 1435 C CA . PHE A 1 183 ? 0.793 -0.379 -2.353 1.00 98.12 183 PHE A CA 1
ATOM 1436 C C . PHE A 1 183 ? -0.496 0.258 -2.851 1.00 98.12 183 PHE A C 1
ATOM 1438 O O . PHE A 1 183 ? -0.828 1.372 -2.459 1.00 98.12 183 PHE A O 1
ATOM 1445 N N . GLU A 1 184 ? -1.276 -0.458 -3.651 1.00 97.69 184 GLU A N 1
ATOM 1446 C CA . GLU A 1 184 ? -2.554 0.030 -4.175 1.00 97.69 184 GLU A CA 1
ATOM 1447 C C . GLU A 1 184 ? -3.673 -0.991 -3.980 1.00 97.69 184 GLU A C 1
ATOM 1449 O O . GLU A 1 184 ? -3.449 -2.196 -3.997 1.00 97.69 184 GLU A O 1
ATOM 1454 N N . VAL A 1 185 ? -4.911 -0.540 -3.794 1.00 97.81 185 VAL A N 1
ATOM 1455 C CA . VAL A 1 185 ? -6.050 -1.459 -3.691 1.00 97.81 185 VAL A CA 1
ATOM 1456 C C . VAL A 1 185 ? -6.236 -2.183 -5.028 1.00 97.81 185 VAL A C 1
ATOM 1458 O O . VAL A 1 185 ? -6.396 -1.555 -6.077 1.00 97.81 185 VAL A O 1
ATOM 1461 N N . SER A 1 186 ? -6.262 -3.517 -4.998 1.00 97.19 186 SER A N 1
ATOM 1462 C CA . SER A 1 186 ? -6.442 -4.319 -6.210 1.00 97.19 186 SER A CA 1
ATOM 1463 C C . SER A 1 186 ? -7.820 -4.113 -6.845 1.00 97.19 186 SER A C 1
ATOM 1465 O O . SER A 1 186 ? -8.815 -3.787 -6.189 1.00 97.19 186 SER A O 1
ATOM 1467 N N . LYS A 1 187 ? -7.928 -4.424 -8.140 1.00 97.00 187 LYS A N 1
ATOM 1468 C CA . LYS A 1 187 ? -9.212 -4.428 -8.854 1.00 97.00 187 LYS A CA 1
ATOM 1469 C C . LYS A 1 187 ? -10.223 -5.369 -8.197 1.00 97.00 187 LYS A C 1
ATOM 1471 O O . LYS A 1 187 ? -11.412 -5.062 -8.152 1.00 97.00 187 LYS A O 1
ATOM 1476 N N . ASN A 1 188 ? -9.755 -6.511 -7.696 1.00 95.44 188 ASN A N 1
ATOM 1477 C CA . ASN A 1 188 ? -10.581 -7.499 -7.010 1.00 95.44 188 ASN A CA 1
ATOM 1478 C C . ASN A 1 188 ? -11.195 -6.923 -5.725 1.00 95.44 188 ASN A C 1
ATOM 1480 O O . ASN A 1 188 ? -12.402 -7.058 -5.530 1.00 95.44 188 ASN A O 1
ATOM 1484 N N . ALA A 1 189 ? -10.394 -6.246 -4.894 1.00 95.88 189 ALA A N 1
ATOM 1485 C CA . ALA A 1 189 ? -10.870 -5.587 -3.677 1.00 95.88 189 ALA A CA 1
ATOM 1486 C C . ALA A 1 189 ? -11.867 -4.467 -3.988 1.00 95.88 189 ALA A C 1
ATOM 1488 O O . ALA A 1 189 ? -12.944 -4.436 -3.400 1.00 95.88 189 ALA A O 1
ATOM 1489 N N . LEU A 1 190 ? -11.570 -3.608 -4.970 1.00 96.81 190 LEU A N 1
ATOM 1490 C CA . LEU A 1 190 ? -12.488 -2.539 -5.375 1.00 96.81 190 LEU A CA 1
ATOM 1491 C C . LEU A 1 190 ? -13.856 -3.084 -5.800 1.00 96.81 190 LEU A C 1
ATOM 1493 O O . LEU A 1 190 ? -14.879 -2.567 -5.363 1.00 96.81 190 LEU A O 1
ATOM 1497 N N . LEU A 1 191 ? -13.891 -4.151 -6.602 1.00 96.06 191 LEU A N 1
ATOM 1498 C CA . LEU A 1 191 ? -15.149 -4.790 -7.002 1.00 96.06 191 LEU A CA 1
ATOM 1499 C C . LEU A 1 191 ? -15.891 -5.418 -5.814 1.00 96.06 191 LEU A C 1
ATOM 1501 O O . LEU A 1 191 ? -17.116 -5.337 -5.745 1.00 96.06 191 LEU A O 1
ATOM 1505 N N . ALA A 1 192 ? -15.169 -6.038 -4.878 1.00 94.25 192 ALA A N 1
ATOM 1506 C CA . ALA A 1 192 ? -15.771 -6.607 -3.674 1.00 94.25 192 ALA A CA 1
ATOM 1507 C C . ALA A 1 192 ? -16.388 -5.515 -2.785 1.00 94.25 192 ALA A C 1
ATOM 1509 O O . ALA A 1 192 ? -17.531 -5.646 -2.344 1.00 94.25 192 ALA A O 1
ATOM 1510 N N . TRP A 1 193 ? -15.669 -4.411 -2.575 1.00 95.25 193 TRP A N 1
ATOM 1511 C CA . TRP A 1 193 ? -16.147 -3.266 -1.804 1.00 95.25 193 TRP A CA 1
ATOM 1512 C C . TRP A 1 193 ? -17.315 -2.552 -2.481 1.00 95.25 193 TRP A C 1
ATOM 1514 O O . TRP A 1 193 ? -18.223 -2.096 -1.788 1.00 95.25 193 TRP A O 1
ATOM 1524 N N . ASP A 1 194 ? -17.324 -2.474 -3.813 1.00 94.69 194 ASP A N 1
ATOM 1525 C CA . ASP A 1 194 ? -18.448 -1.928 -4.577 1.00 94.69 194 ASP A CA 1
ATOM 1526 C C . ASP A 1 194 ? -19.703 -2.784 -4.398 1.00 94.69 194 ASP A C 1
ATOM 1528 O O . ASP A 1 194 ? -20.749 -2.283 -3.989 1.00 94.69 194 ASP A O 1
ATOM 1532 N N . LYS A 1 195 ? -19.572 -4.105 -4.580 1.00 93.81 195 LYS A N 1
ATOM 1533 C CA . LYS A 1 195 ? -20.666 -5.066 -4.385 1.00 93.81 195 LYS A CA 1
ATOM 1534 C C . LYS A 1 195 ? -21.230 -5.030 -2.961 1.00 93.81 195 LYS A C 1
ATOM 1536 O O . LYS A 1 195 ? -22.429 -5.208 -2.773 1.00 93.81 195 LYS A O 1
ATOM 1541 N N . ALA A 1 196 ? -20.381 -4.793 -1.963 1.00 90.94 196 ALA A N 1
ATOM 1542 C CA . ALA A 1 196 ? -20.783 -4.636 -0.566 1.00 90.94 196 ALA A CA 1
ATOM 1543 C C . ALA A 1 196 ? -21.307 -3.219 -0.225 1.00 90.94 196 ALA A C 1
ATOM 1545 O O . ALA A 1 196 ? -21.705 -2.952 0.913 1.00 90.94 196 ALA A O 1
ATOM 1546 N N . GLY A 1 197 ? -21.307 -2.289 -1.187 1.00 92.88 197 GLY A N 1
ATOM 1547 C CA . GLY A 1 197 ? -21.755 -0.907 -1.009 1.00 92.88 197 GLY A CA 1
ATOM 1548 C C . GLY A 1 197 ? -20.847 -0.067 -0.105 1.00 92.88 197 GLY A C 1
ATOM 1549 O O . GLY A 1 197 ? -21.294 0.934 0.453 1.00 92.88 197 GLY A O 1
ATOM 1550 N N . LEU A 1 198 ? -19.589 -0.469 0.084 1.00 93.50 198 LEU A N 1
ATOM 1551 C CA . LEU A 1 198 ? -18.634 0.184 0.988 1.00 93.50 198 LEU A CA 1
ATOM 1552 C C . LEU A 1 198 ? -17.975 1.404 0.343 1.00 93.50 198 LEU A C 1
ATOM 1554 O O . LEU A 1 198 ? -17.704 2.387 1.027 1.00 93.50 198 LEU A O 1
ATOM 1558 N N . LEU A 1 199 ? -17.801 1.395 -0.984 1.00 93.56 199 LEU A N 1
ATOM 1559 C CA . LEU A 1 199 ? -17.238 2.523 -1.744 1.00 93.56 199 LEU A CA 1
ATOM 1560 C C . LEU A 1 199 ? -18.125 3.782 -1.737 1.00 93.56 199 LEU A C 1
ATOM 1562 O O . LEU A 1 199 ? -17.778 4.770 -2.379 1.00 93.56 199 LEU A O 1
ATOM 1566 N N . ARG A 1 200 ? -19.298 3.736 -1.095 1.00 92.50 200 ARG A N 1
ATOM 1567 C CA . ARG A 1 200 ? -20.283 4.829 -1.020 1.00 92.50 200 ARG A CA 1
ATOM 1568 C C . ARG A 1 200 ? -20.665 5.189 0.415 1.00 92.50 200 ARG A C 1
ATOM 1570 O O . ARG A 1 200 ? -21.598 5.959 0.620 1.00 92.50 200 ARG A O 1
ATOM 1577 N N . LYS A 1 201 ? -19.968 4.633 1.409 1.00 92.00 201 LYS A N 1
ATOM 1578 C CA . LYS A 1 201 ? -20.273 4.820 2.831 1.00 92.00 201 LYS A CA 1
ATOM 1579 C C . LYS A 1 201 ? -19.114 5.497 3.552 1.00 92.00 201 LYS A C 1
ATOM 1581 O O . LYS A 1 201 ? -17.948 5.237 3.261 1.00 92.00 201 LYS A O 1
ATOM 1586 N N . LYS A 1 202 ? -19.456 6.344 4.522 1.00 92.88 202 LYS A N 1
ATOM 1587 C CA . LYS A 1 202 ? -18.514 6.859 5.520 1.00 92.88 202 LYS A CA 1
ATOM 1588 C C . LYS A 1 202 ? -18.545 5.972 6.763 1.00 92.88 202 LYS A C 1
ATOM 1590 O O . LYS A 1 202 ? -19.551 5.313 7.018 1.00 92.88 202 LYS A O 1
ATOM 1595 N N . GLY A 1 203 ? -17.481 6.030 7.556 1.00 89.19 203 GLY A N 1
ATOM 1596 C CA . GLY A 1 203 ? -17.425 5.430 8.888 1.00 89.19 203 GLY A CA 1
ATOM 1597 C C . GLY A 1 203 ? -16.392 4.318 9.039 1.00 89.19 203 GLY A C 1
ATOM 1598 O O . GLY A 1 203 ? -15.519 4.120 8.190 1.00 89.19 203 GLY A O 1
ATOM 1599 N N . VAL A 1 204 ? -16.485 3.627 10.172 1.00 82.31 204 VAL A N 1
ATOM 1600 C CA . VAL A 1 204 ? -15.666 2.460 10.508 1.00 82.31 204 VAL A CA 1
ATOM 1601 C C . VAL A 1 204 ? -16.402 1.205 10.056 1.00 82.31 204 VAL A C 1
ATOM 1603 O O . VAL A 1 204 ? -17.600 1.071 10.306 1.00 82.31 204 VAL A O 1
ATOM 1606 N N . PHE A 1 205 ? -15.700 0.300 9.378 1.00 83.69 205 PHE A N 1
ATOM 1607 C CA . PHE A 1 205 ? -16.279 -0.958 8.911 1.00 83.69 205 PHE A CA 1
ATOM 1608 C C . PHE A 1 205 ? -15.861 -2.111 9.832 1.00 83.69 205 PHE A C 1
ATOM 1610 O O . PHE A 1 205 ? -14.732 -2.099 10.322 1.00 83.69 205 PHE A O 1
ATOM 1617 N N . PRO A 1 206 ? -16.743 -3.095 10.093 1.00 71.12 206 PRO A N 1
ATOM 1618 C CA . PRO A 1 206 ? -16.396 -4.243 10.922 1.00 71.12 206 PRO A CA 1
ATOM 1619 C C . PRO A 1 206 ? -15.257 -5.062 10.311 1.00 71.12 206 PRO A C 1
ATOM 1621 O O . PRO A 1 206 ? -15.202 -5.251 9.092 1.00 71.12 206 PRO A O 1
ATOM 1624 N N . VAL A 1 207 ? -14.412 -5.616 11.181 1.00 6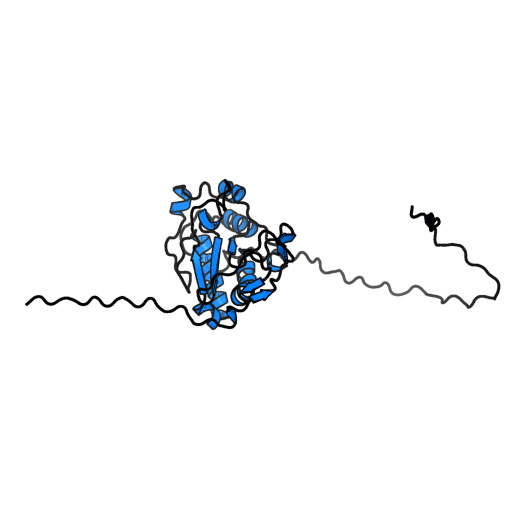5.69 207 VAL A N 1
ATOM 1625 C CA . VAL A 1 207 ? -13.319 -6.506 10.781 1.00 65.69 207 VAL A CA 1
ATOM 1626 C C . VAL A 1 207 ? -13.867 -7.694 9.992 1.00 65.69 207 VAL A C 1
ATOM 1628 O O . VAL A 1 207 ? -14.862 -8.308 10.376 1.00 65.69 207 VAL A O 1
ATOM 1631 N N . GLY A 1 208 ? -13.230 -8.001 8.862 1.00 64.38 208 GLY A N 1
ATOM 1632 C CA . GLY A 1 208 ? -13.623 -9.105 7.978 1.00 64.38 208 GLY A CA 1
ATOM 1633 C C . GLY A 1 208 ? -14.647 -8.740 6.897 1.00 64.38 208 GLY A C 1
ATOM 1634 O O . GLY A 1 208 ? -14.783 -9.489 5.933 1.00 64.38 208 GLY A O 1
ATOM 1635 N N . VAL A 1 209 ? -15.297 -7.571 6.976 1.00 66.69 209 VAL A N 1
ATOM 1636 C CA . VAL A 1 209 ? -16.125 -7.032 5.873 1.00 66.69 209 VAL A CA 1
ATOM 1637 C C . VAL A 1 209 ? -15.251 -6.530 4.717 1.00 66.69 209 VAL A C 1
ATOM 1639 O O . VAL A 1 209 ? -15.684 -6.506 3.566 1.00 66.69 209 VAL A O 1
ATOM 1642 N N . LEU A 1 210 ? -14.008 -6.147 5.021 1.00 76.31 210 LEU A N 1
ATOM 1643 C CA . LEU A 1 210 ? -13.045 -5.606 4.061 1.00 76.31 210 LEU A CA 1
ATOM 1644 C C . LEU A 1 210 ? -12.222 -6.679 3.350 1.00 76.31 210 LEU A C 1
ATOM 1646 O O . LEU A 1 210 ? -11.649 -6.396 2.296 1.00 76.31 210 LEU A O 1
ATOM 1650 N N . ALA A 1 211 ? -12.181 -7.892 3.904 1.00 67.50 211 ALA A N 1
ATOM 1651 C CA . ALA A 1 211 ? -11.453 -9.002 3.318 1.00 67.50 211 ALA A CA 1
ATOM 1652 C C . ALA A 1 211 ? -12.089 -9.398 1.982 1.00 67.50 211 ALA A C 1
ATOM 1654 O O . ALA A 1 211 ? -13.304 -9.597 1.879 1.00 67.50 211 ALA A O 1
ATOM 1655 N N . ILE A 1 212 ? -11.259 -9.574 0.952 1.00 66.44 212 ILE A N 1
ATOM 1656 C CA . ILE A 1 212 ? -11.699 -10.279 -0.249 1.00 66.44 212 ILE A CA 1
ATOM 1657 C C . ILE A 1 212 ? -12.090 -11.678 0.226 1.00 66.44 212 ILE A C 1
ATOM 1659 O O . ILE A 1 212 ? -11.249 -12.381 0.790 1.00 66.44 212 ILE A O 1
ATOM 1663 N N . GLN A 1 213 ? -13.355 -12.081 0.041 1.00 54.47 213 GLN A N 1
ATOM 1664 C CA . GLN A 1 213 ? -13.757 -13.461 0.313 1.00 54.47 213 GLN A CA 1
ATOM 1665 C C . GLN A 1 213 ? -12.750 -14.364 -0.390 1.00 54.47 213 GLN A C 1
ATOM 1667 O O . GLN A 1 213 ? -12.658 -14.327 -1.620 1.00 54.47 213 GLN A O 1
ATOM 1672 N N . LYS A 1 214 ? -11.961 -15.120 0.389 1.00 52.00 214 LYS A N 1
ATOM 1673 C CA . LYS A 1 214 ? -11.042 -16.115 -0.158 1.00 52.00 214 LYS A CA 1
ATOM 1674 C C . LYS A 1 214 ? -11.894 -16.956 -1.091 1.00 52.00 214 LYS A C 1
ATOM 1676 O O . LYS A 1 214 ? -12.812 -17.633 -0.624 1.00 52.00 214 LYS A O 1
ATOM 1681 N N . GLN A 1 215 ? -11.654 -16.869 -2.401 1.00 40.31 215 GLN A N 1
ATOM 1682 C CA . GLN A 1 215 ? -12.214 -17.864 -3.297 1.00 40.31 215 GLN A CA 1
ATOM 1683 C C . GLN A 1 215 ? -11.728 -19.184 -2.724 1.00 40.31 215 GLN A C 1
ATOM 1685 O O . GLN A 1 215 ? -10.521 -19.412 -2.636 1.00 40.31 215 GLN A O 1
ATOM 1690 N N . LYS A 1 216 ? -12.667 -19.988 -2.213 1.00 32.25 216 LYS A N 1
ATOM 1691 C CA . LYS A 1 216 ? -12.381 -21.341 -1.758 1.00 32.25 216 LYS A CA 1
ATOM 1692 C C . LYS A 1 216 ? -11.584 -21.957 -2.904 1.00 32.25 216 LYS A C 1
ATOM 1694 O O . LYS A 1 216 ? -12.105 -21.925 -4.023 1.00 32.25 216 LYS A O 1
ATOM 1699 N N . PRO A 1 217 ? -10.327 -22.387 -2.696 1.00 32.28 217 PRO A N 1
ATOM 1700 C CA . PRO A 1 217 ? -9.557 -22.927 -3.795 1.00 32.28 217 PRO A CA 1
ATOM 1701 C C . PRO A 1 217 ? -10.411 -24.037 -4.389 1.00 32.28 217 PRO A C 1
ATOM 1703 O O . PRO A 1 217 ? -10.813 -24.960 -3.679 1.00 32.28 217 PRO A O 1
ATOM 1706 N N . SER A 1 218 ? -10.762 -23.914 -5.668 1.00 36.50 218 SER A N 1
ATOM 1707 C CA . SER A 1 218 ? -11.430 -24.975 -6.408 1.00 36.50 218 SER A CA 1
ATOM 1708 C C . SER A 1 218 ? -10.404 -26.067 -6.700 1.00 36.50 218 SER A C 1
ATOM 1710 O O . SER A 1 218 ? -10.173 -26.449 -7.842 1.00 36.50 218 SER A O 1
ATOM 1712 N N . HIS A 1 219 ? -9.747 -26.564 -5.659 1.00 36.31 219 HIS A N 1
ATOM 1713 C CA . HIS A 1 219 ? -9.284 -27.924 -5.667 1.00 36.31 219 HIS A CA 1
ATOM 1714 C C . HIS A 1 219 ? -10.544 -28.742 -5.425 1.00 36.31 219 HIS A C 1
ATOM 1716 O O . HIS A 1 219 ? -10.954 -28.985 -4.291 1.00 36.31 219 HIS A O 1
ATOM 1722 N N . ALA A 1 220 ? -11.172 -29.169 -6.525 1.00 34.09 220 ALA A N 1
ATOM 1723 C CA . ALA A 1 220 ? -11.728 -30.508 -6.499 1.00 34.09 220 ALA A CA 1
ATOM 1724 C C . ALA A 1 220 ? -10.637 -31.381 -5.857 1.00 34.09 220 ALA A C 1
ATOM 1726 O O . ALA A 1 220 ? -9.480 -31.267 -6.290 1.00 34.09 220 ALA A O 1
ATOM 1727 N N . PRO A 1 221 ? -10.930 -32.146 -4.789 1.00 32.81 221 PRO A N 1
ATOM 1728 C CA . PRO A 1 221 ? -9.952 -33.093 -4.293 1.00 32.81 221 PRO A CA 1
ATOM 1729 C C . PR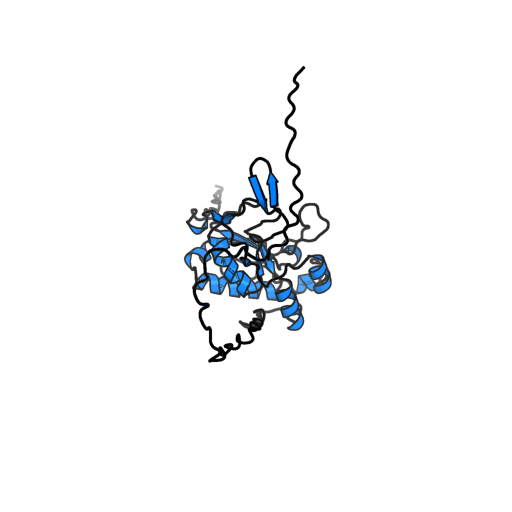O A 1 221 ? -9.492 -33.868 -5.519 1.00 32.81 221 PRO A C 1
ATOM 1731 O O . PRO A 1 221 ? -10.332 -34.339 -6.291 1.00 32.81 221 PRO A O 1
ATOM 1734 N N . LEU A 1 222 ? -8.178 -33.898 -5.761 1.00 37.31 222 LEU A N 1
ATOM 1735 C CA . LEU A 1 222 ? -7.611 -34.867 -6.682 1.00 37.31 222 LEU A CA 1
ATOM 1736 C C . LEU A 1 222 ? -8.203 -36.187 -6.220 1.00 37.31 222 LEU A C 1
ATOM 1738 O O . LEU A 1 222 ? -7.860 -36.666 -5.139 1.00 37.31 222 LEU A O 1
ATOM 1742 N N . ALA A 1 223 ? -9.179 -36.691 -6.978 1.00 35.78 223 ALA A N 1
ATOM 1743 C CA . ALA A 1 223 ? -9.714 -38.007 -6.752 1.00 35.78 223 ALA A CA 1
ATOM 1744 C C . ALA A 1 223 ? -8.475 -38.885 -6.671 1.00 35.78 223 ALA A C 1
ATOM 1746 O O . ALA A 1 223 ? -7.663 -38.885 -7.605 1.00 35.78 223 ALA A O 1
ATOM 1747 N N . GLN A 1 224 ? -8.277 -39.530 -5.521 1.00 35.94 224 GLN A N 1
ATOM 1748 C CA . GLN A 1 224 ? -7.334 -40.622 -5.422 1.00 35.94 224 GLN A CA 1
ATOM 1749 C C . GLN A 1 224 ? -7.743 -41.563 -6.545 1.00 35.94 224 GLN A C 1
ATOM 1751 O O . GLN A 1 224 ? -8.769 -42.234 -6.460 1.00 35.94 224 GLN A O 1
ATOM 1756 N N . ARG A 1 225 ? -7.009 -41.518 -7.661 1.00 34.41 225 ARG A N 1
ATOM 1757 C CA . ARG A 1 225 ? -7.137 -42.522 -8.698 1.00 34.41 225 ARG A CA 1
ATOM 1758 C C . ARG A 1 225 ? -6.700 -43.792 -7.999 1.00 34.41 225 ARG A C 1
ATOM 1760 O O . ARG A 1 225 ? -5.513 -43.994 -7.760 1.00 34.41 225 ARG A O 1
ATOM 1767 N N . SER A 1 226 ? -7.681 -44.586 -7.596 1.00 34.16 226 SER A N 1
ATOM 1768 C CA . SER A 1 226 ? -7.480 -45.982 -7.287 1.00 34.16 226 SER A CA 1
ATOM 1769 C C . SER A 1 226 ? -6.743 -46.572 -8.480 1.00 34.16 226 SER A C 1
ATOM 1771 O O . SER A 1 226 ? -7.234 -46.571 -9.610 1.00 34.16 226 SER A O 1
ATOM 1773 N N . PHE A 1 227 ? -5.504 -46.990 -8.243 1.00 34.28 227 PHE A N 1
ATOM 1774 C CA . PHE A 1 227 ? -4.799 -47.830 -9.191 1.00 34.28 227 PHE A CA 1
ATOM 1775 C C . PHE A 1 227 ? -5.649 -49.092 -9.370 1.00 34.28 227 PHE A C 1
ATOM 1777 O O . PHE A 1 227 ? -5.941 -49.749 -8.366 1.00 34.28 227 PHE A O 1
ATOM 1784 N N . PRO A 1 228 ? -6.079 -49.445 -10.594 1.00 34.34 228 PRO A N 1
ATOM 1785 C CA . PRO A 1 228 ? -6.652 -50.758 -10.810 1.00 34.34 228 PRO A CA 1
ATOM 1786 C C . PRO A 1 228 ? -5.566 -51.786 -10.492 1.00 34.34 228 PRO A C 1
ATOM 1788 O O . PRO A 1 228 ? -4.500 -51.808 -11.112 1.00 34.34 228 PRO A O 1
ATOM 1791 N N . GLN A 1 229 ? -5.825 -52.602 -9.472 1.00 39.50 229 GLN A N 1
ATOM 1792 C CA . GLN A 1 229 ? -5.054 -53.807 -9.234 1.00 39.50 229 GLN A CA 1
ATOM 1793 C C . GLN A 1 229 ? -5.213 -54.736 -10.441 1.00 39.50 229 GLN A C 1
ATOM 1795 O O . GLN A 1 229 ? -6.317 -54.936 -10.940 1.00 39.50 229 GLN A O 1
ATOM 1800 N N . ASN A 1 230 ? -4.085 -55.322 -10.836 1.00 39.09 230 ASN A N 1
ATOM 1801 C CA . ASN A 1 230 ? -3.930 -56.412 -11.793 1.00 39.09 230 ASN A CA 1
ATOM 1802 C C . ASN A 1 230 ? -4.204 -56.080 -13.264 1.00 39.09 230 ASN A C 1
ATOM 1804 O O . ASN A 1 230 ? -5.332 -56.102 -13.740 1.00 39.09 230 ASN A O 1
ATOM 1808 N N . ASN A 1 231 ? -3.114 -55.950 -14.024 1.00 38.16 231 ASN A N 1
ATOM 1809 C CA . ASN A 1 231 ? -2.891 -56.852 -15.150 1.00 38.16 231 ASN A CA 1
ATOM 1810 C C . ASN A 1 231 ? -1.389 -57.025 -15.424 1.00 38.16 231 ASN A C 1
ATOM 1812 O O . ASN A 1 231 ? -0.608 -56.079 -15.439 1.00 38.16 231 ASN A O 1
ATOM 1816 N N . TYR A 1 232 ? -1.023 -58.293 -15.573 1.00 39.59 232 TYR A N 1
ATOM 1817 C CA . TYR A 1 232 ? 0.296 -58.884 -15.752 1.00 39.59 232 TYR A CA 1
ATOM 1818 C C . TYR A 1 232 ? 1.273 -58.095 -16.643 1.00 39.59 232 TYR A C 1
ATOM 1820 O O . TYR A 1 232 ? 1.115 -58.053 -17.861 1.00 39.59 232 TYR A O 1
ATOM 1828 N N . PHE A 1 233 ? 2.385 -57.629 -16.067 1.00 35.09 233 PHE A N 1
ATOM 1829 C CA . PHE A 1 233 ? 3.637 -57.506 -16.815 1.00 35.09 233 PHE A CA 1
ATOM 1830 C C . PHE A 1 233 ? 4.338 -58.868 -16.799 1.00 35.09 233 PHE A C 1
ATOM 1832 O O . PHE A 1 233 ? 5.016 -59.228 -15.839 1.00 35.09 233 PHE A O 1
ATOM 1839 N N . ARG A 1 234 ? 4.175 -59.645 -17.875 1.00 40.41 234 ARG A N 1
ATOM 1840 C CA . ARG A 1 234 ? 5.156 -60.680 -18.218 1.00 40.41 234 ARG A CA 1
ATOM 1841 C C . ARG A 1 234 ? 6.411 -59.966 -18.715 1.00 40.41 234 ARG A C 1
ATOM 1843 O O . ARG A 1 234 ? 6.345 -59.215 -19.686 1.00 40.41 234 ARG A O 1
ATOM 1850 N N . ALA A 1 235 ? 7.539 -60.199 -18.054 1.00 38.56 235 ALA A N 1
ATOM 1851 C CA . ALA A 1 235 ? 8.843 -59.801 -18.568 1.00 38.56 235 ALA A CA 1
ATOM 1852 C C . ALA A 1 235 ? 9.082 -60.462 -19.944 1.00 38.56 235 ALA A C 1
ATOM 1854 O O . ALA A 1 235 ? 8.789 -61.653 -20.094 1.00 38.56 235 ALA A O 1
ATOM 1855 N N . PRO A 1 236 ? 9.595 -59.742 -20.957 1.00 42.47 236 PRO A N 1
ATOM 1856 C CA . PRO A 1 236 ? 10.012 -60.374 -22.199 1.00 42.47 236 PRO A CA 1
ATOM 1857 C C . PRO A 1 236 ? 11.273 -61.220 -21.961 1.00 42.47 236 PRO A C 1
ATOM 1859 O O . PRO A 1 236 ? 12.226 -60.773 -21.323 1.00 42.47 236 PRO A O 1
ATOM 1862 N N . LEU A 1 237 ? 11.259 -62.452 -22.475 1.00 51.03 237 LEU A N 1
ATOM 1863 C CA . LEU A 1 237 ? 12.400 -63.373 -22.481 1.00 51.03 237 LEU A CA 1
ATOM 1864 C C . LEU A 1 237 ? 13.607 -62.771 -23.238 1.00 51.03 237 LEU A C 1
ATOM 1866 O O . LEU A 1 237 ? 13.413 -61.966 -24.154 1.00 51.03 237 LEU A O 1
ATOM 1870 N N . PRO A 1 238 ? 14.850 -63.173 -22.910 1.00 43.69 238 PRO A N 1
ATOM 1871 C CA . PRO A 1 238 ? 16.041 -62.711 -23.623 1.00 43.69 238 PRO A CA 1
ATOM 1872 C C . PRO A 1 238 ? 16.063 -63.192 -25.088 1.00 43.69 238 PRO A C 1
ATOM 1874 O O . PRO A 1 238 ? 15.728 -64.340 -25.385 1.00 43.69 238 PRO A O 1
ATOM 1877 N N . ARG A 1 239 ? 16.461 -62.300 -26.011 1.00 50.81 239 ARG A N 1
ATOM 1878 C CA . ARG A 1 239 ? 16.551 -62.558 -27.465 1.00 50.81 239 ARG A CA 1
ATOM 1879 C C . ARG A 1 239 ? 17.794 -63.368 -27.849 1.00 50.81 239 ARG A C 1
ATOM 1881 O O . ARG A 1 239 ? 18.799 -63.362 -27.142 1.00 50.81 239 ARG A O 1
ATOM 1888 N N . ARG A 1 240 ? 17.730 -64.009 -29.023 1.00 56.16 240 ARG A N 1
ATOM 1889 C CA . ARG A 1 240 ? 18.853 -64.698 -29.684 1.00 56.16 240 ARG A CA 1
ATOM 1890 C C . ARG A 1 240 ? 19.723 -63.706 -30.485 1.00 56.16 240 ARG A C 1
ATOM 1892 O O . ARG A 1 240 ? 19.193 -62.699 -30.956 1.00 56.16 240 ARG A O 1
ATOM 1899 N N . PRO A 1 241 ? 21.030 -63.966 -30.673 1.00 43.12 241 PRO A N 1
ATOM 1900 C CA . PRO A 1 241 ? 21.911 -63.087 -31.444 1.00 43.12 241 PRO A CA 1
ATOM 1901 C C . PRO A 1 241 ? 21.553 -63.111 -32.940 1.00 43.12 241 PRO A C 1
ATOM 1903 O O . PRO A 1 241 ? 21.518 -64.186 -33.531 1.00 43.12 241 PRO A O 1
ATOM 1906 N N . GLY A 1 242 ? 21.313 -61.942 -33.551 1.00 57.44 242 GLY A N 1
ATOM 1907 C CA . GLY A 1 242 ? 21.182 -61.800 -35.013 1.00 57.44 242 GLY A CA 1
ATOM 1908 C C . GLY A 1 242 ? 20.015 -60.952 -35.537 1.00 57.44 242 GLY A C 1
ATOM 1909 O O . GLY A 1 242 ? 19.986 -60.659 -36.727 1.00 57.44 242 GLY A O 1
ATOM 1910 N N . GLU A 1 243 ? 19.073 -60.515 -34.697 1.00 50.75 243 GLU A N 1
ATOM 1911 C CA . GLU A 1 243 ? 17.941 -59.686 -35.149 1.00 50.75 243 GLU A CA 1
ATOM 1912 C C . GLU A 1 243 ? 18.235 -58.181 -35.046 1.00 50.75 243 GLU A C 1
ATOM 1914 O O . GLU A 1 243 ? 18.549 -57.665 -33.969 1.00 50.75 243 GLU A O 1
ATOM 1919 N N . SER A 1 244 ? 18.097 -57.455 -36.160 1.00 57.44 244 SER A N 1
ATOM 1920 C CA . SER A 1 244 ? 18.140 -55.990 -36.197 1.00 57.44 244 SER A CA 1
ATOM 1921 C C . SER A 1 244 ? 16.782 -55.377 -35.820 1.00 57.44 244 SER A C 1
ATOM 1923 O O . SER A 1 244 ? 15.716 -55.939 -36.068 1.00 57.44 244 SER A O 1
ATOM 1925 N N . TRP A 1 245 ? 16.824 -54.216 -35.162 1.00 53.72 245 TRP A N 1
ATOM 1926 C CA . TRP A 1 245 ? 15.642 -53.507 -34.663 1.00 53.72 245 TRP A CA 1
ATOM 1927 C C . TRP A 1 245 ? 14.739 -52.991 -35.796 1.00 53.72 245 TRP A C 1
ATOM 1929 O O . TRP A 1 245 ? 15.254 -52.444 -36.772 1.00 53.72 245 TRP A O 1
ATOM 1939 N N . PRO A 1 246 ? 13.402 -53.009 -35.642 1.00 42.81 246 PRO A N 1
ATOM 1940 C CA . PRO A 1 246 ? 12.547 -52.137 -36.433 1.00 42.81 246 PRO A CA 1
ATOM 1941 C C . PRO A 1 246 ? 12.760 -50.676 -35.998 1.00 42.81 246 PRO A C 1
ATOM 1943 O O . PRO A 1 246 ? 12.633 -50.333 -34.821 1.00 42.81 246 PRO A O 1
ATOM 1946 N N . ASN A 1 247 ? 13.085 -49.811 -36.962 1.00 49.22 247 ASN A N 1
ATOM 1947 C CA . ASN A 1 247 ? 13.228 -48.364 -36.788 1.00 49.22 247 ASN A CA 1
ATOM 1948 C C . ASN A 1 247 ? 11.922 -47.737 -36.263 1.00 49.22 247 ASN A C 1
ATOM 1950 O O . ASN A 1 247 ? 11.016 -47.443 -37.036 1.00 49.22 247 ASN A O 1
ATOM 1954 N N . TRP A 1 248 ? 11.848 -47.493 -34.953 1.00 43.72 248 TRP A N 1
ATOM 1955 C CA . TRP A 1 248 ? 10.739 -46.783 -34.291 1.00 43.72 248 TRP A CA 1
ATOM 1956 C C . TRP A 1 248 ? 11.030 -45.302 -34.000 1.00 43.72 248 TRP A C 1
ATOM 1958 O O . TRP A 1 248 ? 10.246 -44.623 -33.344 1.00 43.72 248 TRP A O 1
ATOM 1968 N N . PHE A 1 249 ? 12.131 -44.767 -34.533 1.00 38.38 249 PHE A N 1
ATOM 1969 C CA . PHE A 1 249 ? 12.401 -43.331 -34.544 1.00 38.38 249 PHE A CA 1
ATOM 1970 C C . PHE A 1 249 ? 12.443 -42.818 -35.980 1.00 38.38 249 PHE A C 1
ATOM 1972 O O . PHE A 1 249 ? 13.489 -42.796 -36.626 1.00 38.38 249 PHE A O 1
ATOM 1979 N N . GLY A 1 250 ? 11.295 -42.348 -36.464 1.00 36.00 250 GLY A N 1
ATOM 1980 C CA . GLY A 1 250 ? 11.248 -41.415 -37.580 1.00 36.00 250 GLY A CA 1
ATOM 1981 C C . GLY A 1 250 ? 11.926 -40.106 -37.175 1.00 36.00 250 GLY A C 1
ATOM 1982 O O . GLY A 1 250 ? 11.296 -39.225 -36.600 1.00 36.00 250 GLY A O 1
ATOM 1983 N N . ARG A 1 251 ? 13.226 -39.978 -37.460 1.00 38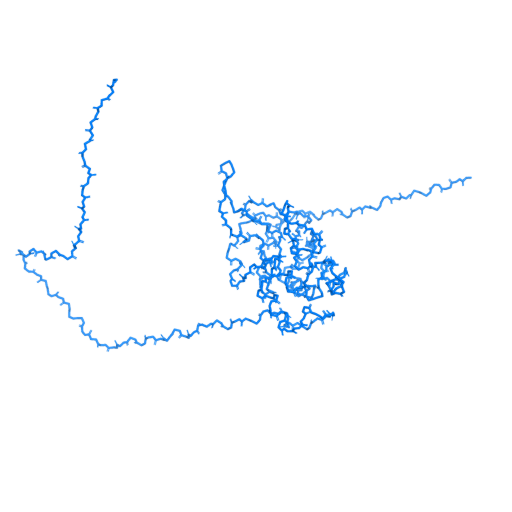.72 251 ARG A N 1
ATOM 1984 C CA . ARG A 1 251 ? 13.905 -38.683 -37.560 1.00 38.72 251 ARG A CA 1
ATOM 1985 C C . ARG A 1 251 ? 14.070 -38.337 -39.031 1.00 38.72 251 ARG A C 1
ATOM 1987 O O . ARG A 1 251 ? 14.888 -38.932 -39.723 1.00 38.72 251 ARG A O 1
ATOM 1994 N N . THR A 1 252 ? 13.389 -37.292 -39.481 1.00 41.38 252 THR A N 1
ATOM 1995 C CA . THR A 1 252 ? 13.890 -36.473 -40.586 1.00 41.38 252 THR A CA 1
ATOM 1996 C C . THR A 1 252 ? 14.905 -35.482 -40.023 1.00 41.38 252 THR A C 1
ATOM 1998 O O . THR A 1 252 ? 14.573 -34.344 -39.704 1.00 41.38 252 THR A O 1
ATOM 2001 N N . THR A 1 253 ? 16.159 -35.908 -39.884 1.00 36.56 253 THR A N 1
ATOM 2002 C CA . THR A 1 253 ? 17.296 -34.984 -39.795 1.00 36.56 253 THR A CA 1
ATOM 2003 C C . THR A 1 253 ? 17.783 -34.700 -41.210 1.00 36.56 253 THR A C 1
ATOM 2005 O O . THR A 1 253 ? 18.486 -35.520 -41.799 1.00 36.56 253 THR A O 1
ATOM 2008 N N . LYS A 1 254 ? 17.428 -33.537 -41.771 1.00 36.62 254 LYS A N 1
ATOM 2009 C CA . LYS A 1 254 ? 18.166 -32.986 -42.912 1.00 36.62 254 LYS A CA 1
ATOM 2010 C C . LYS A 1 254 ? 19.422 -32.293 -42.387 1.00 36.62 254 LYS A C 1
ATOM 2012 O O . LYS A 1 254 ? 19.375 -31.207 -41.825 1.00 36.62 254 LYS A O 1
ATOM 2017 N N . SER A 1 255 ? 20.529 -33.001 -42.569 1.00 32.88 255 SER A N 1
ATOM 2018 C CA . SER A 1 255 ? 21.908 -32.522 -42.583 1.00 32.88 255 SER A CA 1
ATOM 2019 C C . SER A 1 255 ? 22.074 -31.323 -43.524 1.00 32.88 255 SER A C 1
ATOM 2021 O O . SER A 1 255 ? 21.757 -31.444 -44.704 1.00 32.88 255 SER A O 1
ATOM 2023 N N . TRP A 1 256 ? 22.623 -30.217 -43.015 1.00 28.92 256 TRP A N 1
ATOM 2024 C CA . TRP A 1 256 ? 23.432 -29.260 -43.778 1.00 28.92 256 TRP A CA 1
ATOM 2025 C C . TRP A 1 256 ? 24.595 -28.800 -42.891 1.00 28.92 256 TRP A C 1
ATOM 2027 O O . TRP A 1 256 ? 24.510 -27.810 -42.176 1.00 28.92 256 TRP A O 1
ATOM 2037 N N . ALA A 1 257 ? 25.689 -29.558 -42.927 1.00 31.84 257 ALA A N 1
ATOM 2038 C CA . ALA A 1 257 ? 27.005 -29.101 -42.499 1.00 31.84 257 ALA A CA 1
ATOM 2039 C C . ALA A 1 257 ? 28.068 -29.794 -43.360 1.00 31.84 257 ALA A C 1
ATOM 2041 O O . ALA A 1 257 ? 28.433 -30.942 -43.110 1.00 31.84 257 ALA A O 1
ATOM 2042 N N . ARG A 1 258 ? 28.521 -29.096 -44.409 1.00 37.09 258 ARG A N 1
ATOM 2043 C CA . ARG A 1 258 ? 29.904 -29.103 -44.919 1.00 37.09 258 ARG A CA 1
ATOM 2044 C C . ARG A 1 258 ? 30.036 -28.138 -46.103 1.00 37.09 258 ARG A C 1
ATOM 2046 O O . ARG A 1 258 ? 29.628 -28.456 -47.213 1.00 37.09 258 ARG A O 1
ATOM 2053 N N . LYS A 1 259 ? 30.674 -26.995 -45.852 1.00 36.72 259 LYS A N 1
ATOM 2054 C CA . LYS A 1 259 ? 31.813 -26.486 -46.634 1.00 36.72 259 LYS A CA 1
ATOM 2055 C C . LYS A 1 259 ? 32.450 -25.330 -45.863 1.00 36.72 259 LYS A C 1
ATOM 2057 O O . LYS A 1 259 ? 32.009 -24.192 -45.939 1.00 36.72 259 LYS A O 1
ATOM 2062 N N . ALA A 1 260 ? 33.483 -25.666 -45.094 1.00 35.12 260 ALA A N 1
ATOM 2063 C CA . ALA A 1 260 ? 34.544 -24.724 -44.788 1.00 35.12 260 ALA A CA 1
ATOM 2064 C C . ALA A 1 260 ? 35.357 -24.545 -46.077 1.00 35.12 260 ALA A C 1
ATOM 2066 O O . ALA A 1 260 ? 35.827 -25.523 -46.657 1.00 35.12 260 ALA A O 1
ATOM 2067 N N . GLY A 1 261 ? 35.451 -23.304 -46.535 1.00 34.59 261 GLY A N 1
ATOM 2068 C CA . GLY A 1 261 ? 36.323 -22.864 -47.611 1.00 34.59 261 GLY A CA 1
ATOM 2069 C C . GLY A 1 261 ? 36.877 -21.509 -47.206 1.00 34.59 261 GLY A C 1
ATOM 2070 O O . GLY A 1 261 ? 36.200 -20.496 -47.326 1.00 34.59 261 GLY A O 1
ATOM 2071 N N . THR A 1 262 ? 38.082 -21.538 -46.648 1.00 38.28 262 THR A N 1
ATOM 2072 C CA . THR A 1 262 ? 39.057 -20.443 -46.609 1.00 38.28 262 THR A CA 1
ATOM 2073 C C . THR A 1 262 ? 39.071 -19.653 -47.912 1.00 38.28 262 THR A C 1
ATOM 2075 O O . THR A 1 262 ? 39.111 -20.312 -48.938 1.00 38.28 262 THR A O 1
ATOM 2078 N N . TRP A 1 263 ? 39.120 -18.315 -47.864 1.00 36.75 263 TRP A N 1
ATOM 2079 C CA . TRP A 1 263 ? 40.046 -17.458 -48.632 1.00 36.75 263 TRP A CA 1
ATOM 2080 C C . TRP A 1 263 ? 40.036 -16.039 -48.034 1.00 36.75 263 TRP A C 1
ATOM 2082 O O . TRP A 1 263 ? 39.063 -15.303 -48.150 1.00 36.75 263 TRP A O 1
ATOM 2092 N N . PHE A 1 264 ? 41.139 -15.690 -47.369 1.00 32.62 264 PHE A N 1
ATOM 2093 C CA . PHE A 1 264 ? 41.624 -14.317 -47.241 1.00 32.62 264 PHE A CA 1
ATOM 2094 C C . PHE A 1 264 ? 42.306 -13.949 -48.566 1.00 32.62 264 PHE A C 1
ATOM 2096 O O . PHE A 1 264 ? 43.206 -14.682 -48.988 1.00 32.62 264 PHE A O 1
ATOM 2103 N N . ARG A 1 265 ? 41.907 -12.834 -49.180 1.00 43.09 265 ARG A N 1
ATOM 2104 C CA . ARG A 1 265 ? 42.751 -11.815 -49.828 1.00 43.09 265 ARG A CA 1
ATOM 2105 C C . ARG A 1 265 ? 41.871 -10.671 -50.309 1.00 43.09 265 ARG A C 1
ATOM 2107 O O . ARG A 1 265 ? 40.795 -10.972 -50.864 1.00 43.09 265 ARG A O 1
#

Sequence (265 aa):
MERTRIVRPLEEPQAPAKSKYSELVDIDKTSNSGLKNAPASFVHKLLGPPTSKEVLNLTHFSADVGPFNVDALYVAANSVREVMATVKSKYPELYTRLTHQGMRVVKNISDSKSSSLHSWGIAIDIKVDNVKDVRFNDKALLGLNLIAPIFHEHGWYWGGAFSDKKIKQGSCVYWSNEDAMHFEVSKNALLAWDKAGLLRKKGVFPVGVLAIQKQKPSHAPLAQRSFPQNNYFRAPLPRRPGESWPNWFGRTTKSWARKAGTWFR

Secondary structure (DSSP, 8-state):
-----------PPPPPPP-GGGSEEE--TTTTTT-----HHHHHHHH--TTSHHHHHTEEEEEE-SSSEEEEEHHHHHHHHHHHHHHHHH-HHHHTTEEES-S----BSTTSSSBPGGGGT-EEEEEETTBPP-TTSSEEEHHHHHHHHHHHHTTEEEGGG--S-EEEETTEEEETT--TTEEEE-HHHHHHHHHTTGGG--SPPPTTSSS---------------PPP----PPPPPPPTTPPPP-------------------

pLDDT: mean 78.48, std 23.05, range [28.92, 98.31]

Radius of gyration: 29.18 Å; chains: 1; bounding box: 64×112×79 Å